Protein AF-A0A7C4P5Z3-F1 (afdb_monomer)

Radius of gyration: 19.28 Å; Cα contacts (8 Å, |Δi|>4): 297; chains: 1; bounding box: 46×46×46 Å

Solvent-accessible surface area (backbone atoms only — not comparable to full-atom values): 13008 Å² total; per-residue (Å²): 111,66,70,59,56,46,51,53,54,52,50,50,53,50,53,50,47,52,49,52,53,53,52,51,53,48,60,60,68,61,69,80,58,56,68,69,59,44,50,53,53,56,36,45,48,45,21,48,33,32,40,46,23,22,50,22,31,44,54,35,38,70,73,44,52,99,83,38,83,64,32,68,30,37,50,28,42,26,52,15,33,43,28,37,21,52,17,36,47,46,46,39,52,40,50,75,76,70,44,92,74,80,76,56,73,32,55,57,27,42,54,50,16,52,53,25,40,43,52,15,51,40,49,49,49,28,70,75,69,65,52,54,72,67,59,39,52,48,50,44,56,48,48,55,47,46,32,52,50,50,10,48,48,48,18,42,71,74,71,68,42,85,49,68,53,48,31,50,68,39,30,52,62,47,42,36,52,57,49,34,54,53,33,52,51,49,27,58,72,46,69,73,38,61,84,20,34,38,36,51,14,52,42,42,37,40,53,29,51,51,49,42,51,52,26,56,78,67,48,45,41,71,45,93,63,61,63,54,38,44,54,41,52,50,43,42,46,47,16,30,40,48,21,15,50,23,21,36,54,41,31,48,53,56,50,53,56,64,76,72,111

Sequence (261 aa):
MYQQKQNEQLLFAVVVAGSILIAYVIIYQLQTLSEFWHTVLVDGVIALVATAAAVSATLLYSMFGPRDNPRPIWMHFVLALWTWAIAEVIWMVLDLFWGDFVFSIADALWLMGYVFFTISVSIQYRVIYRWNRQREVIFIFGGLGLISLLAILCGFVIEKSMDIVIFTLYFYPIADVLLGFAVLWLAITFRGGTLAAPWLGLLILIVSDALYLWAMTTDFYWVTGSTPRMIVDTTYVFAYLIFALGCYSPYLLYKSIHASS

Secondary structure (DSSP, 8-state):
-HHHHHHHHHHHHHHHHHHHHHHHHHHHHH--S-HHHHHHHHHHHHHHHHHHHHHHHHHHHHTS-TT-TTHHHHHHHHHHHHHHHHHHHHHHHHHHHH---SS-HHHHHHHHHHHHHHHHHHHHHHHHH---HHHHHHHHHHHHHHHHHHHHHHIIIIIS---HHHHHHHHHHHHHHHHHHHHHHHHHHTTT-GGGHHHHHHHHHHHHHHHHHHHHHTTGGGSSSSHHHHHHHHHHHHHHHHHHHHHHHHHHHHHHHHTT-

pLDDT: mean 93.14, std 5.39, range [72.5, 98.75]

Structure (mmCIF, N/CA/C/O backbone):
data_AF-A0A7C4P5Z3-F1
#
_entry.id   AF-A0A7C4P5Z3-F1
#
loop_
_atom_site.group_PDB
_atom_site.id
_atom_site.type_symbol
_atom_site.label_atom_id
_atom_site.label_alt_id
_atom_site.label_comp_id
_atom_site.label_asym_id
_atom_site.label_entity_id
_atom_site.label_seq_id
_atom_site.pdbx_PDB_ins_code
_atom_site.Cartn_x
_atom_site.Cartn_y
_atom_site.Cartn_z
_atom_site.occupancy
_atom_site.B_iso_or_equiv
_atom_site.auth_seq_id
_atom_site.auth_comp_id
_atom_site.auth_asym_id
_atom_site.auth_atom_id
_atom_site.pdbx_PDB_model_num
ATOM 1 N N . MET A 1 1 ? -16.338 -23.089 19.474 1.00 84.75 1 MET A N 1
ATOM 2 C CA . MET A 1 1 ? -16.780 -23.190 18.063 1.00 84.75 1 MET A CA 1
ATOM 3 C C . MET A 1 1 ? -16.413 -21.951 17.235 1.00 84.75 1 MET A C 1
ATOM 5 O O . MET A 1 1 ? -15.743 -22.115 16.228 1.00 84.75 1 MET A O 1
ATOM 9 N N . TYR A 1 2 ? -16.766 -20.720 17.641 1.00 88.50 2 TYR A N 1
ATOM 10 C CA . TYR A 1 2 ? -16.468 -19.503 16.851 1.00 88.50 2 TYR A CA 1
ATOM 11 C C . TYR A 1 2 ? -14.974 -19.229 16.607 1.00 88.50 2 TYR A C 1
ATOM 13 O O . TYR A 1 2 ? -14.586 -18.995 15.466 1.00 88.50 2 TYR A O 1
ATOM 21 N N . GLN A 1 3 ? -14.130 -19.321 17.642 1.00 90.81 3 GLN A N 1
ATOM 22 C CA . GLN A 1 3 ? -12.676 -19.135 17.497 1.00 90.81 3 GLN A CA 1
ATOM 23 C C . GLN A 1 3 ? -12.044 -20.150 16.534 1.00 90.81 3 GLN A C 1
ATOM 25 O O . GLN A 1 3 ? -11.174 -19.797 15.747 1.00 90.81 3 GLN A O 1
ATOM 30 N N . GLN A 1 4 ? -12.518 -21.399 16.546 1.00 93.56 4 GLN A N 1
ATOM 31 C CA . GLN A 1 4 ? -12.035 -22.434 15.632 1.00 93.56 4 GLN A CA 1
ATOM 32 C C . GLN A 1 4 ? -12.344 -22.069 14.174 1.00 93.56 4 GLN A C 1
ATOM 34 O O . GLN A 1 4 ? -11.440 -22.057 13.346 1.00 93.56 4 GLN A O 1
ATOM 39 N N . LYS A 1 5 ? -13.589 -21.674 13.879 1.00 94.25 5 LYS A N 1
ATOM 40 C CA . LYS A 1 5 ? -13.994 -21.256 12.529 1.00 94.25 5 LYS A CA 1
ATOM 41 C C . LYS A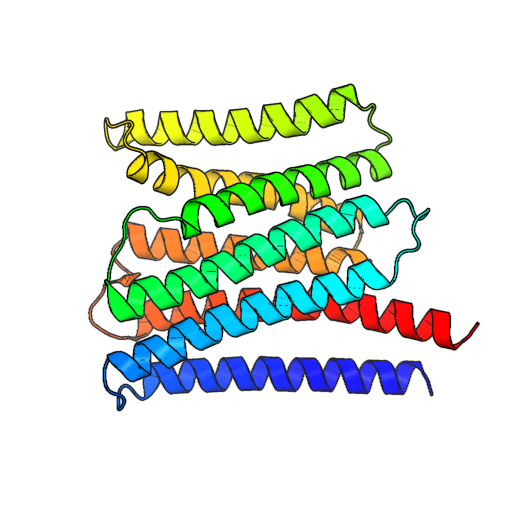 1 5 ? -13.211 -20.033 12.037 1.00 94.25 5 LYS A C 1
ATOM 43 O O . LYS A 1 5 ? -12.859 -19.959 10.865 1.00 94.25 5 LYS A O 1
ATOM 48 N N . GLN A 1 6 ? -12.927 -19.079 12.926 1.00 94.06 6 GLN A N 1
ATOM 49 C CA . GLN A 1 6 ? -12.084 -17.921 12.613 1.00 94.06 6 GLN A CA 1
ATOM 50 C C . GLN A 1 6 ? -10.664 -18.349 12.216 1.00 94.06 6 GLN A C 1
ATOM 52 O O . GLN A 1 6 ? -10.145 -17.877 11.206 1.00 94.06 6 GLN A O 1
ATOM 57 N N . ASN A 1 7 ? -10.055 -19.256 12.982 1.00 95.31 7 ASN A N 1
ATOM 58 C CA . ASN A 1 7 ? -8.714 -19.763 12.693 1.00 95.31 7 ASN A CA 1
ATOM 59 C C . ASN A 1 7 ? -8.673 -20.534 11.366 1.00 95.31 7 ASN A C 1
ATOM 61 O O . ASN A 1 7 ? -7.736 -20.355 10.597 1.00 95.31 7 ASN A O 1
ATOM 65 N N . GLU A 1 8 ? -9.702 -21.331 11.065 1.00 96.69 8 GLU A N 1
ATOM 66 C CA . GLU A 1 8 ? -9.836 -22.041 9.784 1.00 96.69 8 GLU A CA 1
ATOM 67 C C . GLU A 1 8 ? -9.922 -21.068 8.595 1.00 96.69 8 GLU A C 1
ATOM 69 O O . GLU A 1 8 ? -9.248 -21.263 7.586 1.00 96.69 8 GLU A O 1
ATOM 74 N N . GLN A 1 9 ? -10.6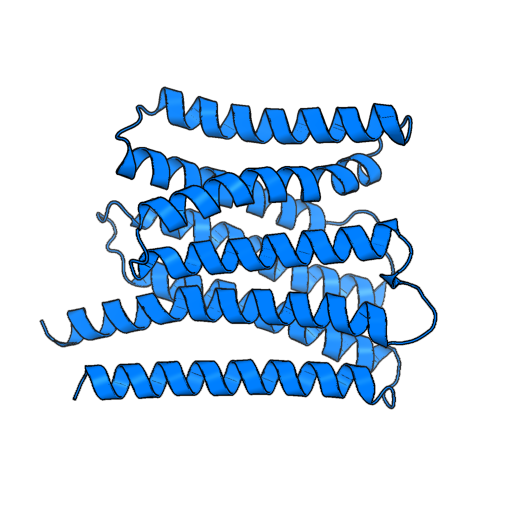96 -19.983 8.721 1.00 97.00 9 GLN A N 1
ATOM 75 C CA . GLN A 1 9 ? -10.817 -18.958 7.675 1.00 97.00 9 GLN A CA 1
ATOM 76 C C . GLN A 1 9 ? -9.516 -18.183 7.454 1.00 97.00 9 GLN A C 1
ATOM 78 O O . GLN A 1 9 ? -9.138 -17.933 6.309 1.00 97.00 9 GLN A O 1
ATOM 83 N N . LEU A 1 10 ? -8.822 -17.815 8.533 1.00 97.06 10 LEU A N 1
ATOM 84 C CA . LEU A 1 10 ? -7.533 -17.137 8.428 1.00 97.06 10 LEU A CA 1
ATOM 85 C C . LEU A 1 10 ? -6.468 -18.060 7.826 1.00 97.06 10 LEU A C 1
ATOM 87 O O . LEU A 1 10 ? -5.735 -17.637 6.938 1.00 97.06 10 LEU A O 1
ATOM 91 N N . LEU A 1 11 ? -6.412 -19.324 8.259 1.00 97.81 11 LEU A N 1
ATOM 92 C CA . LEU A 1 11 ? -5.500 -20.321 7.699 1.00 97.81 11 LEU A CA 1
ATOM 93 C C . LEU A 1 11 ? -5.747 -20.510 6.201 1.00 97.81 11 LEU A C 1
ATOM 95 O O . LEU A 1 11 ? -4.798 -20.512 5.423 1.00 97.81 11 LEU A O 1
ATOM 99 N N . PHE A 1 12 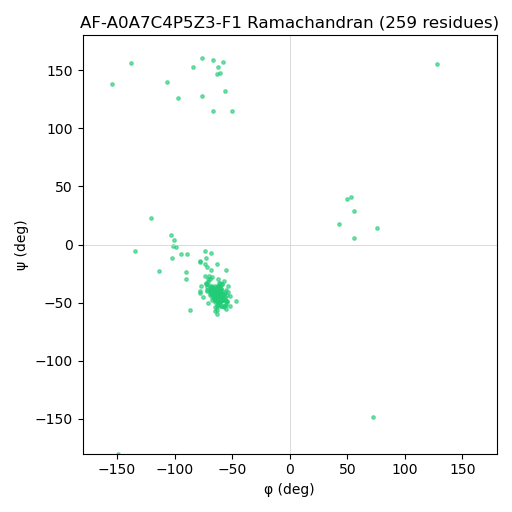? -7.011 -20.613 5.789 1.00 98.00 12 PHE A N 1
ATOM 100 C CA . PHE A 1 12 ? -7.368 -20.690 4.376 1.00 98.00 12 PHE A CA 1
ATOM 101 C C . PHE A 1 12 ? -6.860 -19.470 3.594 1.00 98.00 12 PHE A C 1
ATOM 103 O O . PHE A 1 12 ? -6.220 -19.639 2.559 1.00 98.00 12 PHE A O 1
ATOM 110 N N . ALA A 1 13 ? -7.064 -18.252 4.108 1.00 98.12 13 ALA A N 1
ATOM 111 C CA . ALA A 1 13 ? -6.563 -17.034 3.469 1.00 98.12 13 ALA A CA 1
ATOM 112 C C . ALA A 1 13 ? -5.026 -17.023 3.346 1.00 98.12 13 ALA A C 1
ATOM 114 O O . ALA A 1 13 ? -4.499 -16.640 2.303 1.00 98.12 13 ALA A O 1
ATOM 115 N N . VAL A 1 14 ? -4.307 -17.496 4.370 1.00 98.31 14 VAL A N 1
ATOM 116 C CA . VAL A 1 14 ? -2.839 -17.630 4.345 1.00 98.31 14 VAL A CA 1
ATOM 117 C C . VAL A 1 14 ? -2.388 -18.647 3.295 1.00 98.31 14 VAL A C 1
ATOM 119 O O . VAL A 1 14 ? -1.453 -18.372 2.548 1.00 98.31 14 VAL A O 1
ATOM 122 N N . VAL A 1 15 ? -3.059 -19.800 3.194 1.00 98.44 15 VAL A N 1
ATOM 123 C CA . VAL A 1 15 ? -2.752 -20.820 2.177 1.00 98.44 15 VAL A CA 1
ATOM 124 C C . VAL A 1 15 ? -2.988 -20.274 0.769 1.00 98.44 15 VAL A C 1
ATOM 126 O O . VAL A 1 15 ? -2.151 -20.479 -0.110 1.00 98.44 15 VAL A O 1
ATOM 129 N N . VAL A 1 16 ? -4.083 -19.540 0.551 1.00 98.38 16 VAL A N 1
ATOM 130 C CA . VAL A 1 16 ? -4.371 -18.893 -0.739 1.00 98.38 16 VAL A CA 1
ATOM 131 C C . VAL A 1 16 ? -3.297 -17.858 -1.078 1.00 98.38 16 VAL A C 1
ATOM 133 O O . VAL A 1 16 ? -2.749 -17.904 -2.176 1.00 98.38 16 VAL A O 1
ATOM 136 N N . ALA A 1 17 ? -2.933 -16.983 -0.137 1.00 98.31 17 ALA A N 1
ATOM 137 C CA . ALA A 1 17 ? -1.873 -15.994 -0.332 1.00 98.31 17 ALA A CA 1
ATOM 138 C C . ALA A 1 17 ? -0.523 -16.652 -0.667 1.00 98.31 17 ALA A C 1
ATOM 140 O O . ALA A 1 17 ? 0.122 -16.282 -1.646 1.00 98.31 17 ALA A O 1
ATOM 141 N N . GLY A 1 18 ? -0.126 -17.681 0.088 1.00 98.31 18 GLY A N 1
ATOM 142 C CA . GLY A 1 18 ? 1.094 -18.443 -0.190 1.00 98.31 18 GLY A CA 1
ATOM 143 C C . GLY A 1 18 ? 1.068 -19.126 -1.559 1.00 98.31 18 GLY A C 1
ATOM 144 O O . GLY A 1 18 ? 2.073 -19.123 -2.265 1.00 98.31 18 GLY A O 1
ATOM 14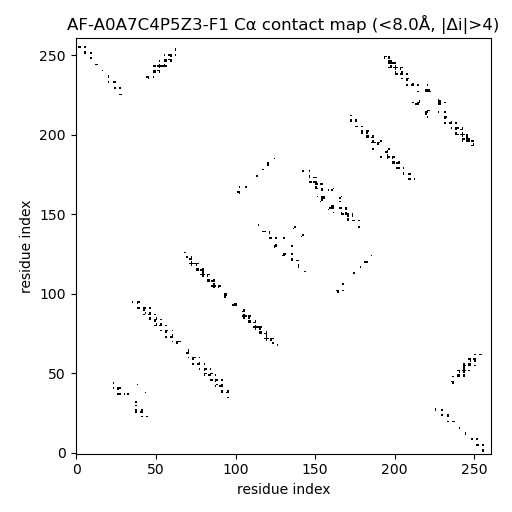5 N N . SER A 1 19 ? -0.088 -19.650 -1.975 1.00 98.31 19 SER A N 1
ATOM 146 C CA . SER A 1 19 ? -0.252 -20.277 -3.293 1.00 98.31 19 SER A CA 1
ATOM 147 C C . SER A 1 19 ? -0.118 -19.266 -4.434 1.00 98.31 19 SER A C 1
ATOM 149 O O . SER A 1 19 ? 0.536 -19.570 -5.428 1.00 98.31 19 SER A O 1
ATOM 151 N N . ILE A 1 20 ? -0.686 -18.062 -4.284 1.00 98.31 20 ILE A N 1
ATOM 152 C CA . ILE A 1 20 ? -0.539 -16.969 -5.260 1.00 98.31 20 ILE A CA 1
ATOM 153 C C . ILE A 1 20 ? 0.936 -16.578 -5.394 1.00 98.31 20 ILE A C 1
ATOM 155 O O . ILE A 1 20 ? 1.439 -16.493 -6.510 1.00 98.31 20 ILE A O 1
ATOM 159 N N . LEU A 1 21 ? 1.646 -16.408 -4.275 1.00 98.25 21 LEU A N 1
ATOM 160 C CA . LEU A 1 21 ? 3.064 -16.042 -4.283 1.00 98.25 21 LEU A CA 1
ATOM 161 C C . LEU A 1 21 ? 3.937 -17.115 -4.953 1.00 98.25 21 LEU A C 1
ATOM 163 O O . LEU A 1 21 ? 4.799 -16.796 -5.766 1.00 98.25 21 LEU A O 1
ATOM 167 N N . ILE A 1 22 ? 3.693 -18.395 -4.651 1.00 97.88 22 ILE A N 1
ATOM 168 C CA . ILE A 1 22 ? 4.401 -19.511 -5.298 1.00 97.88 22 ILE A CA 1
ATOM 169 C C . ILE A 1 22 ? 4.118 -19.525 -6.804 1.00 97.88 22 ILE A C 1
ATOM 171 O O . ILE A 1 22 ? 5.050 -19.645 -7.597 1.00 97.88 22 ILE A O 1
ATOM 175 N N . ALA A 1 23 ? 2.853 -19.378 -7.209 1.00 96.75 23 ALA A N 1
ATOM 176 C CA . ALA A 1 23 ? 2.481 -19.325 -8.620 1.00 96.75 23 ALA A CA 1
ATOM 177 C C . ALA A 1 23 ? 3.166 -18.154 -9.341 1.00 96.75 23 ALA A C 1
ATOM 179 O O . ALA A 1 23 ? 3.681 -18.340 -10.440 1.00 96.75 23 ALA A O 1
ATOM 180 N N . TYR A 1 24 ? 3.241 -16.987 -8.699 1.00 96.12 24 TYR A N 1
ATOM 181 C CA . TYR A 1 24 ? 3.925 -15.807 -9.221 1.00 96.12 24 TYR A CA 1
ATOM 182 C C . TYR A 1 24 ? 5.415 -16.057 -9.486 1.00 96.12 24 TYR A C 1
ATOM 184 O O . TYR A 1 24 ? 5.904 -15.809 -10.587 1.00 96.12 24 TYR A O 1
ATOM 192 N N . VAL A 1 25 ? 6.128 -16.644 -8.518 1.00 96.19 25 VAL A N 1
ATOM 193 C CA . VAL A 1 25 ? 7.546 -17.014 -8.679 1.00 96.19 25 VAL A CA 1
ATOM 194 C C . VAL A 1 25 ? 7.731 -18.033 -9.810 1.00 96.19 25 VAL A C 1
ATOM 196 O O . VAL A 1 25 ? 8.672 -17.922 -10.594 1.00 96.19 25 VAL A O 1
ATOM 199 N N . ILE A 1 26 ? 6.826 -19.009 -9.936 1.00 94.81 26 ILE A N 1
ATOM 200 C CA . ILE A 1 26 ? 6.859 -19.997 -11.026 1.00 94.81 26 ILE A CA 1
ATOM 201 C C . ILE A 1 26 ? 6.668 -19.320 -12.392 1.00 94.81 26 ILE A C 1
ATOM 203 O O . ILE A 1 26 ? 7.412 -19.632 -13.322 1.00 94.81 26 ILE A O 1
ATOM 207 N N . ILE A 1 27 ? 5.717 -18.387 -12.519 1.00 93.38 27 ILE A N 1
ATOM 208 C CA . ILE A 1 27 ? 5.493 -17.608 -13.752 1.00 93.38 27 ILE A CA 1
ATOM 209 C C . ILE A 1 27 ? 6.772 -16.858 -14.148 1.00 93.38 27 ILE A C 1
ATOM 211 O O . ILE A 1 27 ? 7.165 -16.889 -15.316 1.00 93.38 27 ILE A O 1
ATOM 215 N N . TYR A 1 28 ? 7.454 -16.259 -13.169 1.00 90.19 28 TYR A N 1
ATOM 216 C CA . TYR A 1 28 ? 8.719 -15.555 -13.373 1.00 90.19 28 TYR A CA 1
ATOM 217 C C . TYR A 1 28 ? 9.856 -16.463 -13.859 1.00 90.19 28 TYR A C 1
ATOM 219 O O . TYR A 1 28 ? 10.627 -16.089 -14.743 1.00 90.19 28 TYR A O 1
ATOM 227 N N . GLN A 1 29 ? 9.963 -17.660 -13.281 1.00 90.44 29 GLN A N 1
ATOM 228 C CA . GLN A 1 29 ? 11.046 -18.603 -13.561 1.00 90.44 29 GLN A CA 1
ATOM 229 C C . GLN A 1 29 ? 10.874 -19.349 -14.880 1.00 90.44 29 GLN A C 1
ATOM 231 O O . GLN A 1 29 ? 11.863 -19.643 -15.547 1.00 90.44 29 GLN A O 1
ATOM 236 N N . LEU A 1 30 ? 9.639 -19.687 -15.259 1.00 86.44 30 LEU A N 1
ATOM 237 C CA . LEU A 1 30 ? 9.432 -20.559 -16.408 1.00 86.44 30 LEU A CA 1
ATOM 238 C C . LEU A 1 30 ? 9.790 -19.885 -17.734 1.00 86.44 30 LEU A C 1
ATOM 240 O O . LEU A 1 30 ? 10.218 -20.604 -18.626 1.00 86.44 30 LEU A O 1
ATOM 244 N N . GLN A 1 31 ? 9.658 -18.557 -17.875 1.00 84.44 31 GLN A N 1
ATOM 245 C CA . GLN A 1 31 ? 9.990 -17.779 -19.093 1.00 84.44 31 GLN A CA 1
ATOM 246 C C . GLN A 1 31 ? 9.541 -18.414 -20.435 1.00 84.44 31 GLN A C 1
ATOM 248 O O . GLN A 1 31 ? 10.022 -18.048 -21.502 1.00 84.44 31 GLN A O 1
ATOM 253 N N . THR A 1 32 ? 8.616 -19.375 -20.406 1.00 90.69 32 THR A N 1
ATOM 254 C CA . THR A 1 32 ? 8.172 -20.153 -21.571 1.00 90.69 32 THR A CA 1
ATOM 255 C C . THR A 1 32 ? 7.012 -19.487 -22.300 1.00 90.69 32 THR A C 1
ATOM 257 O O . THR A 1 32 ? 6.599 -19.943 -23.365 1.00 90.69 32 THR A O 1
ATOM 260 N N . LEU A 1 33 ? 6.461 -18.429 -21.709 1.00 91.69 33 LEU A N 1
ATOM 261 C CA . LEU A 1 33 ? 5.351 -17.660 -22.243 1.00 91.69 33 LEU A CA 1
ATOM 262 C C . LEU A 1 33 ? 5.860 -16.608 -23.228 1.00 91.69 33 LEU A C 1
ATOM 264 O O . LEU A 1 33 ? 6.985 -16.128 -23.110 1.00 91.69 33 LEU A O 1
ATOM 268 N N . SER A 1 34 ? 5.011 -16.219 -24.180 1.00 94.19 34 SER A N 1
ATOM 269 C CA . SER A 1 34 ? 5.282 -15.009 -24.955 1.00 94.19 34 SER A CA 1
ATOM 270 C C . SER A 1 34 ? 5.308 -13.797 -24.026 1.00 94.19 34 SER A C 1
ATOM 272 O O . SER A 1 34 ? 4.608 -13.786 -23.014 1.00 94.19 34 SER A O 1
ATOM 274 N N . GLU A 1 35 ? 6.060 -12.767 -24.407 1.00 91.19 35 GLU A N 1
ATOM 275 C CA . GLU A 1 35 ? 6.175 -11.503 -23.668 1.00 91.19 35 GLU A CA 1
ATOM 276 C C . GLU A 1 35 ? 4.804 -10.961 -23.243 1.00 91.19 35 GLU A C 1
ATOM 278 O O . GLU A 1 35 ? 4.569 -10.753 -22.060 1.00 91.19 35 GLU A O 1
ATOM 283 N N . PHE A 1 36 ? 3.846 -10.915 -24.175 1.00 94.25 36 PHE A N 1
ATOM 284 C CA . PHE A 1 36 ? 2.465 -10.521 -23.886 1.00 94.25 36 PHE A CA 1
ATOM 285 C C . PHE A 1 36 ? 1.838 -11.296 -22.712 1.00 94.25 36 PHE A C 1
ATOM 287 O O . PHE A 1 36 ? 1.325 -10.695 -21.775 1.00 94.25 36 PHE A O 1
ATOM 294 N N . TRP A 1 37 ? 1.870 -12.635 -22.735 1.00 95.31 37 TRP A N 1
ATOM 295 C CA . TRP A 1 37 ? 1.263 -13.441 -21.668 1.00 95.31 37 TRP A CA 1
ATOM 296 C C . TRP A 1 37 ? 2.052 -13.367 -20.365 1.00 95.31 37 TRP A C 1
ATOM 298 O O . TRP A 1 37 ? 1.461 -13.492 -19.295 1.00 95.31 37 TRP A O 1
ATOM 308 N N . HIS A 1 38 ? 3.367 -13.169 -20.447 1.00 93.19 38 HIS A N 1
ATOM 309 C CA . HIS A 1 38 ? 4.198 -12.943 -19.277 1.00 93.19 38 HIS A CA 1
ATOM 310 C C . HIS A 1 38 ? 3.791 -11.646 -18.569 1.00 93.19 38 HIS A C 1
ATOM 312 O O . HIS A 1 38 ? 3.434 -11.708 -17.395 1.00 93.19 38 HIS A O 1
ATOM 318 N N . THR A 1 39 ? 3.720 -10.524 -19.291 1.00 93.12 39 THR A N 1
ATOM 319 C CA . THR A 1 39 ? 3.265 -9.232 -18.757 1.00 93.12 39 THR A CA 1
ATOM 320 C C . THR A 1 39 ? 1.844 -9.319 -18.200 1.00 93.12 39 THR A C 1
ATOM 322 O O . THR A 1 39 ? 1.616 -8.944 -17.054 1.00 93.12 39 THR A O 1
ATOM 325 N N . VAL A 1 40 ? 0.895 -9.921 -18.938 1.00 95.94 40 VAL A N 1
ATOM 326 C CA . VAL A 1 40 ? -0.495 -10.094 -18.459 1.00 95.94 40 VAL A CA 1
ATOM 327 C C . VAL A 1 40 ? -0.534 -10.808 -17.108 1.00 95.94 40 VAL A C 1
ATOM 329 O O . VAL A 1 40 ? -1.319 -10.440 -16.237 1.00 95.94 40 VAL A O 1
ATOM 332 N N . LEU A 1 41 ? 0.264 -11.863 -16.933 1.00 96.25 41 LEU A N 1
ATOM 333 C CA . LEU A 1 41 ? 0.246 -12.647 -15.702 1.00 96.25 41 LEU A CA 1
ATOM 334 C C . LEU A 1 41 ? 0.999 -11.966 -14.559 1.00 96.25 41 LEU A C 1
ATOM 336 O O . LEU A 1 41 ? 0.518 -12.008 -13.430 1.00 96.25 41 LEU A O 1
ATOM 340 N N . VAL A 1 42 ? 2.156 -11.364 -14.828 1.00 95.00 42 VAL A N 1
ATOM 341 C CA . VAL A 1 42 ? 2.961 -10.677 -13.812 1.00 95.00 42 VAL A CA 1
ATOM 342 C C . VAL A 1 42 ? 2.196 -9.465 -13.277 1.00 95.00 42 VAL A C 1
ATOM 344 O O . VAL A 1 42 ? 1.862 -9.419 -12.090 1.00 95.00 42 VAL A O 1
ATOM 347 N N . ASP A 1 43 ? 1.803 -8.549 -14.152 1.00 96.06 43 ASP A N 1
ATOM 348 C CA . ASP A 1 43 ? 1.125 -7.318 -13.748 1.00 96.06 43 ASP A CA 1
ATOM 349 C C . ASP A 1 43 ? -0.314 -7.589 -13.309 1.00 96.06 43 ASP A C 1
ATOM 351 O O . ASP A 1 43 ? -0.820 -6.989 -12.359 1.00 96.06 43 ASP A O 1
ATOM 355 N N . GLY A 1 44 ? -0.969 -8.574 -13.931 1.00 97.69 44 GLY A N 1
ATOM 356 C CA . GLY A 1 44 ? -2.298 -9.019 -13.527 1.00 97.69 44 GLY A CA 1
ATOM 357 C C . GLY A 1 44 ? -2.328 -9.584 -12.110 1.00 97.69 44 GLY A C 1
ATOM 358 O O . GLY A 1 44 ? -3.291 -9.342 -11.380 1.00 97.69 44 GLY A O 1
ATOM 359 N N . VAL A 1 45 ? -1.280 -10.296 -11.678 1.00 98.12 45 VAL A N 1
ATOM 360 C CA . VAL A 1 45 ? -1.175 -10.753 -10.285 1.00 98.12 45 VAL A CA 1
ATOM 361 C C . VAL A 1 45 ? -0.956 -9.574 -9.340 1.00 98.12 45 VAL A C 1
ATOM 363 O O . VAL A 1 45 ? -1.619 -9.547 -8.303 1.00 98.12 45 VAL A O 1
ATOM 366 N N . ILE A 1 46 ? -0.111 -8.595 -9.685 1.00 97.88 46 ILE A N 1
ATOM 367 C CA . ILE A 1 46 ? 0.095 -7.378 -8.874 1.00 97.88 46 ILE A CA 1
ATOM 368 C C . ILE A 1 46 ? -1.236 -6.634 -8.685 1.00 97.88 46 ILE A C 1
ATOM 370 O O . ILE A 1 46 ? -1.681 -6.423 -7.552 1.00 97.88 46 ILE A O 1
ATOM 374 N N . ALA A 1 47 ? -1.943 -6.344 -9.780 1.00 98.50 47 ALA A N 1
ATOM 375 C CA . ALA A 1 47 ? -3.245 -5.684 -9.746 1.00 98.50 47 ALA A CA 1
ATOM 376 C C . ALA A 1 47 ? -4.294 -6.487 -8.951 1.00 98.50 47 ALA A C 1
ATOM 378 O O . ALA A 1 47 ? -5.094 -5.918 -8.194 1.00 98.50 47 ALA A O 1
ATOM 379 N N . LEU A 1 48 ? -4.281 -7.821 -9.065 1.00 98.44 48 LEU A N 1
ATOM 380 C CA . LEU A 1 48 ? -5.159 -8.708 -8.302 1.00 98.44 48 LEU A CA 1
ATOM 381 C C . LEU A 1 48 ? -4.887 -8.626 -6.795 1.00 98.44 48 LEU A C 1
ATOM 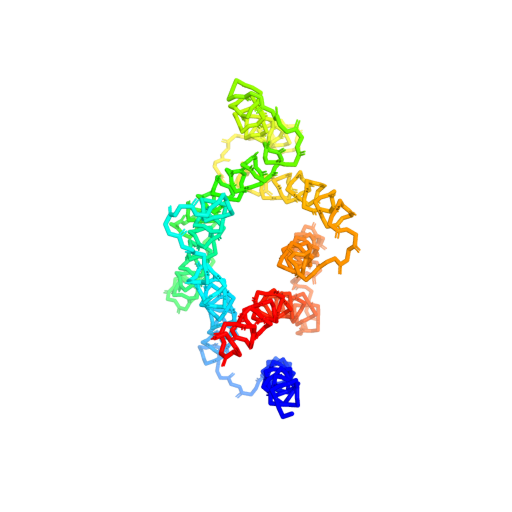383 O O . LEU A 1 48 ? -5.838 -8.505 -6.016 1.00 98.44 48 LEU A O 1
ATOM 387 N N . VAL A 1 49 ? -3.624 -8.690 -6.360 1.00 98.62 49 VAL A N 1
ATOM 388 C CA . VAL A 1 49 ? -3.293 -8.650 -4.925 1.00 98.62 49 VAL A CA 1
ATOM 389 C C . VAL A 1 49 ? -3.510 -7.261 -4.323 1.00 98.62 49 VAL A C 1
ATOM 391 O O . VAL A 1 49 ? -4.004 -7.170 -3.196 1.00 98.62 49 VAL A O 1
ATOM 394 N N . ALA A 1 50 ? -3.271 -6.189 -5.082 1.00 98.62 50 ALA A N 1
ATOM 395 C CA . ALA A 1 50 ? -3.623 -4.829 -4.680 1.00 98.62 50 ALA A CA 1
ATOM 396 C C . ALA A 1 50 ? -5.143 -4.670 -4.502 1.00 98.62 50 ALA A C 1
ATOM 398 O O . ALA A 1 50 ? -5.620 -4.160 -3.482 1.00 98.62 50 ALA A O 1
ATOM 399 N N . THR A 1 51 ? -5.930 -5.212 -5.437 1.00 98.75 51 THR A N 1
ATOM 400 C CA . THR A 1 51 ? -7.396 -5.253 -5.325 1.00 98.75 51 THR A CA 1
ATOM 401 C C . THR A 1 51 ? -7.842 -6.065 -4.107 1.00 98.75 51 THR A C 1
ATOM 403 O O . THR A 1 51 ? -8.727 -5.638 -3.363 1.00 98.75 51 THR A O 1
ATOM 406 N N . ALA A 1 52 ? -7.214 -7.214 -3.841 1.00 98.62 52 ALA A N 1
ATOM 407 C CA . ALA A 1 52 ? -7.506 -8.023 -2.658 1.00 98.62 52 ALA A CA 1
ATOM 408 C C . ALA A 1 52 ? -7.217 -7.269 -1.346 1.00 98.62 52 ALA A C 1
ATOM 410 O O . ALA A 1 52 ? -7.988 -7.395 -0.384 1.00 98.62 52 ALA A O 1
ATOM 411 N N . ALA A 1 53 ? -6.163 -6.446 -1.302 1.00 98.69 53 ALA A N 1
ATOM 412 C CA . ALA A 1 53 ? -5.876 -5.569 -0.170 1.00 98.69 53 ALA A CA 1
ATOM 413 C C . ALA A 1 53 ? -6.972 -4.506 0.022 1.00 98.69 53 ALA A C 1
ATOM 415 O O . ALA A 1 53 ? -7.491 -4.358 1.135 1.00 98.69 53 ALA A O 1
ATOM 416 N N . ALA A 1 54 ? -7.404 -3.840 -1.054 1.00 98.75 54 ALA A N 1
ATOM 417 C CA . ALA A 1 54 ? -8.486 -2.851 -1.017 1.00 98.75 54 ALA A CA 1
ATOM 418 C C . ALA A 1 54 ? -9.836 -3.460 -0.585 1.00 98.75 54 ALA A C 1
ATOM 420 O O . ALA A 1 54 ? -10.550 -2.898 0.257 1.00 98.75 54 ALA A O 1
ATOM 421 N N . VAL A 1 55 ? -10.171 -4.655 -1.084 1.00 98.69 55 VAL A N 1
ATOM 422 C CA . VAL A 1 55 ? -11.362 -5.412 -0.667 1.00 98.69 55 VAL A CA 1
ATOM 423 C C . VAL A 1 55 ? -11.277 -5.786 0.812 1.00 98.69 55 VAL A C 1
ATOM 425 O O . VAL A 1 55 ? -12.231 -5.559 1.557 1.00 98.69 55 VAL A O 1
ATOM 428 N N . SER A 1 56 ? -10.135 -6.297 1.275 1.00 98.56 56 SER A N 1
ATOM 429 C CA . SER A 1 56 ? -9.943 -6.669 2.684 1.00 98.56 56 SER A CA 1
ATOM 430 C C . SER A 1 56 ? -10.071 -5.464 3.617 1.00 98.56 56 SER A C 1
ATOM 432 O O . SER A 1 56 ? -10.709 -5.554 4.668 1.00 98.56 56 SER A O 1
ATOM 434 N N . ALA A 1 57 ? -9.539 -4.307 3.218 1.00 98.62 57 ALA A N 1
ATOM 435 C CA . ALA A 1 57 ? -9.722 -3.058 3.949 1.00 98.62 57 ALA A CA 1
ATOM 436 C C . ALA A 1 57 ? -11.189 -2.599 3.953 1.00 98.62 57 ALA A C 1
ATOM 438 O O . ALA A 1 57 ? -11.687 -2.130 4.976 1.00 98.62 57 ALA A O 1
ATOM 439 N N . THR A 1 58 ? -11.910 -2.779 2.842 1.00 98.69 58 THR A N 1
ATOM 440 C CA . THR A 1 58 ? -13.346 -2.464 2.743 1.00 98.69 58 THR A CA 1
ATOM 441 C C . THR A 1 58 ? -14.175 -3.338 3.687 1.00 98.69 58 THR A C 1
ATOM 443 O O . THR A 1 58 ? -15.072 -2.838 4.370 1.00 98.69 58 THR A O 1
ATOM 446 N N . LEU A 1 59 ? -13.846 -4.631 3.787 1.00 98.38 59 LEU A N 1
ATOM 447 C CA . LEU A 1 59 ? -14.462 -5.543 4.753 1.00 98.38 59 LEU A CA 1
ATOM 448 C C . LEU A 1 59 ? -14.217 -5.073 6.191 1.00 98.38 59 LEU A C 1
ATOM 450 O O . LEU A 1 59 ? -15.168 -4.989 6.967 1.00 98.38 59 LEU A O 1
ATOM 454 N N . LEU A 1 60 ? -12.983 -4.694 6.536 1.00 98.00 60 LEU A N 1
ATOM 455 C CA . LEU A 1 60 ? -12.669 -4.126 7.850 1.00 98.00 60 LEU A CA 1
ATOM 456 C C . LEU A 1 60 ? -13.464 -2.838 8.121 1.00 98.00 60 LEU A C 1
ATOM 458 O O . LEU A 1 60 ? -14.097 -2.720 9.167 1.00 98.00 60 LEU A O 1
ATOM 462 N N . TYR A 1 61 ? -13.503 -1.907 7.165 1.00 98.19 61 TYR A N 1
ATOM 463 C CA . TYR A 1 61 ? -14.290 -0.674 7.260 1.00 98.19 61 TYR A CA 1
ATOM 464 C C . TYR A 1 61 ? -15.780 -0.942 7.528 1.00 98.19 61 TYR A C 1
ATOM 466 O O . TYR A 1 61 ? -16.399 -0.242 8.332 1.00 98.19 61 TYR A O 1
ATOM 474 N N . SER A 1 62 ? -16.350 -1.975 6.897 1.00 97.88 62 SER A N 1
ATOM 475 C CA . SER A 1 62 ? -17.771 -2.321 7.033 1.00 97.88 62 SER A CA 1
ATOM 476 C C . SER A 1 62 ? -18.186 -2.718 8.456 1.00 97.88 62 SER A C 1
ATOM 478 O O . SER A 1 62 ? -19.374 -2.676 8.771 1.00 97.88 62 SER A O 1
ATOM 480 N N . MET A 1 63 ? -17.223 -3.041 9.328 1.00 96.81 63 MET A N 1
ATOM 481 C CA . MET A 1 63 ? -17.479 -3.403 10.725 1.00 96.81 63 MET A CA 1
ATOM 482 C C . MET A 1 63 ? -17.770 -2.202 11.631 1.00 96.81 63 MET A C 1
ATOM 484 O O . MET A 1 63 ? -18.242 -2.399 12.746 1.00 96.81 63 MET A O 1
ATOM 488 N N . PHE A 1 64 ? -17.493 -0.974 11.187 1.00 96.31 64 PHE A N 1
ATOM 489 C CA . PHE A 1 64 ? -17.680 0.226 12.003 1.00 96.31 64 PHE A CA 1
ATOM 490 C C . PHE A 1 64 ? -19.014 0.898 11.686 1.00 96.31 64 PHE A C 1
ATOM 492 O O . PHE A 1 64 ? -19.286 1.245 10.537 1.00 96.31 64 PHE A O 1
ATOM 499 N N . GLY A 1 65 ? -19.844 1.147 12.697 1.00 96.69 65 GLY A N 1
ATOM 500 C CA . GLY A 1 65 ? -21.112 1.859 12.568 1.00 96.69 65 GLY A CA 1
ATOM 501 C C . GLY A 1 65 ? -20.932 3.339 12.188 1.00 96.69 65 GLY A C 1
ATOM 502 O O . GLY A 1 65 ? -19.872 3.917 12.426 1.00 96.69 65 GLY A O 1
ATOM 503 N N . PRO A 1 66 ? -21.957 4.014 11.624 1.00 96.56 66 PRO A N 1
ATOM 504 C CA . PRO A 1 66 ? -21.863 5.415 11.184 1.00 96.56 66 PRO A CA 1
ATOM 505 C C . PRO A 1 66 ? -21.412 6.415 12.259 1.00 96.56 66 PRO A C 1
ATOM 507 O O . PRO A 1 66 ? -20.940 7.498 11.926 1.00 96.56 66 PRO A O 1
ATOM 510 N N . ARG A 1 67 ? -21.584 6.065 13.539 1.00 96.00 67 ARG A N 1
ATOM 511 C CA . ARG A 1 67 ? -21.236 6.897 14.700 1.00 96.00 67 ARG A CA 1
ATOM 512 C C . ARG A 1 67 ? -19.922 6.489 15.371 1.00 96.00 67 ARG A C 1
ATOM 514 O O . ARG A 1 67 ? -19.521 7.135 16.335 1.00 96.00 67 ARG A O 1
ATOM 521 N N . ASP A 1 68 ? -19.259 5.444 14.883 1.00 95.31 68 ASP A N 1
ATOM 522 C CA . ASP A 1 68 ? -18.035 4.940 15.492 1.00 95.31 68 ASP A CA 1
ATOM 523 C C . ASP A 1 68 ? -16.856 5.851 15.151 1.00 95.31 68 ASP A C 1
ATOM 525 O O . ASP A 1 68 ? -16.571 6.122 13.983 1.00 95.31 68 ASP A O 1
ATOM 529 N N . ASN A 1 69 ? -16.122 6.284 16.178 1.00 93.81 69 ASN A N 1
ATOM 530 C CA . ASN A 1 69 ? -14.957 7.159 16.015 1.00 93.81 69 ASN A CA 1
ATOM 531 C C . ASN A 1 69 ? -13.895 6.626 15.024 1.00 93.81 69 ASN A C 1
ATOM 533 O O . ASN A 1 69 ? -13.313 7.448 14.314 1.00 93.81 69 ASN A O 1
ATOM 537 N N . PRO A 1 70 ? -13.627 5.304 14.916 1.00 95.62 70 PRO A N 1
ATOM 538 C CA . PRO A 1 70 ? -12.690 4.776 13.923 1.00 95.62 70 PRO A CA 1
ATOM 539 C C . PRO A 1 70 ? -13.192 4.813 12.475 1.00 95.62 70 PRO A C 1
ATOM 541 O O . PRO A 1 70 ? -12.379 4.747 11.557 1.00 95.62 70 PRO A O 1
ATOM 544 N N . ARG A 1 71 ? -14.503 4.925 12.227 1.00 96.88 71 ARG A N 1
ATOM 545 C CA . ARG A 1 71 ? -15.065 4.857 10.869 1.00 96.88 71 ARG A CA 1
ATOM 546 C C . ARG A 1 71 ? -14.439 5.852 9.879 1.00 96.88 71 ARG A C 1
ATOM 548 O O . ARG A 1 71 ? -14.070 5.412 8.790 1.00 96.88 71 ARG A O 1
ATOM 555 N N . PRO A 1 72 ? -14.287 7.157 10.190 1.00 97.69 72 PRO A N 1
ATOM 556 C CA . PRO A 1 72 ? -13.640 8.087 9.267 1.00 97.69 72 PRO A CA 1
ATOM 557 C C . PRO A 1 72 ? -12.174 7.739 8.983 1.00 97.69 72 PRO A C 1
ATOM 559 O O . PRO A 1 72 ? -11.719 8.007 7.880 1.00 97.69 72 PRO A O 1
ATOM 562 N N . ILE A 1 73 ? -11.445 7.118 9.915 1.00 97.38 73 ILE A N 1
ATOM 563 C CA . ILE A 1 73 ? -10.052 6.681 9.696 1.00 97.38 73 ILE A CA 1
ATOM 564 C C . ILE A 1 73 ? -10.034 5.626 8.591 1.00 97.38 73 ILE A C 1
ATOM 566 O O . ILE A 1 73 ? -9.421 5.809 7.540 1.00 97.38 73 ILE A O 1
ATOM 570 N N . TRP A 1 74 ? -10.808 4.560 8.794 1.00 98.00 74 TRP A N 1
ATOM 571 C CA . TRP A 1 74 ? -10.868 3.437 7.865 1.00 98.00 74 TRP A CA 1
ATOM 572 C C . TRP A 1 74 ? -11.495 3.801 6.522 1.00 98.00 74 TRP A C 1
ATOM 574 O O . TRP A 1 74 ? -11.110 3.229 5.513 1.00 98.00 74 TRP A O 1
ATOM 584 N N . MET A 1 75 ? -12.396 4.786 6.472 1.00 98.50 75 MET A N 1
ATOM 585 C CA . MET A 1 75 ? -12.923 5.294 5.204 1.00 98.50 75 MET A CA 1
ATOM 586 C C . MET A 1 75 ? -11.803 5.847 4.315 1.00 98.50 75 MET A C 1
ATOM 588 O O . MET A 1 75 ? -11.678 5.428 3.171 1.00 98.50 75 MET A O 1
ATOM 592 N N . HIS A 1 76 ? -10.972 6.756 4.837 1.00 98.44 76 HIS A N 1
ATOM 593 C CA . HIS A 1 76 ? -9.869 7.331 4.058 1.00 98.44 76 HIS A CA 1
ATOM 594 C C . HIS A 1 76 ? -8.799 6.278 3.754 1.00 98.44 76 HIS A C 1
ATOM 596 O O . HIS A 1 76 ? -8.270 6.253 2.652 1.00 98.44 76 HIS A O 1
ATOM 602 N N . PHE A 1 77 ? -8.540 5.356 4.684 1.00 98.31 77 PHE A N 1
ATOM 603 C CA . PHE A 1 77 ? -7.647 4.221 4.445 1.00 98.31 77 PHE A CA 1
ATOM 604 C C . PHE A 1 77 ? -8.107 3.345 3.263 1.00 98.31 77 PHE A C 1
ATOM 606 O O . PHE A 1 77 ? -7.309 2.974 2.409 1.00 98.31 77 PHE A O 1
ATOM 613 N N . VAL A 1 78 ? -9.408 3.047 3.185 1.00 98.62 78 VAL A N 1
ATOM 614 C CA . VAL A 1 78 ? -10.009 2.288 2.078 1.00 98.62 78 VAL A CA 1
ATOM 615 C C . VAL A 1 78 ? -9.946 3.064 0.768 1.00 98.62 78 VAL A C 1
ATOM 617 O O . VAL A 1 78 ? -9.613 2.475 -0.256 1.00 98.62 78 VAL A O 1
ATOM 620 N N . LEU A 1 79 ? -10.231 4.371 0.789 1.00 98.56 79 LEU A N 1
ATOM 621 C CA . LEU A 1 79 ? -10.103 5.214 -0.402 1.00 98.56 79 LEU A CA 1
ATOM 622 C C . LEU A 1 79 ? -8.667 5.205 -0.935 1.00 98.56 79 LEU A C 1
ATOM 624 O O . LEU A 1 79 ? -8.490 5.030 -2.135 1.00 98.56 79 LEU A O 1
ATOM 628 N N . ALA A 1 80 ? -7.665 5.300 -0.055 1.00 98.31 80 ALA A N 1
ATOM 629 C CA . ALA A 1 80 ? -6.257 5.222 -0.437 1.00 98.31 80 ALA A CA 1
ATOM 630 C C . ALA A 1 80 ? -5.919 3.901 -1.151 1.00 98.31 80 ALA A C 1
ATOM 632 O O . ALA A 1 80 ? -5.334 3.899 -2.234 1.00 98.31 80 ALA A O 1
ATOM 633 N N . LEU A 1 81 ? -6.356 2.770 -0.589 1.00 98.44 81 LEU A N 1
ATOM 634 C CA . LEU A 1 81 ? -6.098 1.459 -1.185 1.00 98.44 81 LEU A CA 1
ATOM 635 C C . LEU A 1 81 ? -6.838 1.236 -2.502 1.00 98.44 81 LEU A C 1
ATOM 637 O O . LEU A 1 81 ? -6.271 0.642 -3.411 1.00 98.44 81 LEU A O 1
ATOM 641 N N . TRP A 1 82 ? -8.073 1.721 -2.643 1.00 98.69 82 TRP A N 1
ATOM 642 C CA . TRP A 1 82 ? -8.765 1.649 -3.930 1.00 98.69 82 TRP A CA 1
ATOM 643 C C . TRP A 1 82 ? -8.102 2.525 -4.985 1.00 98.69 82 TRP A C 1
ATOM 645 O O . TRP A 1 82 ? -8.013 2.103 -6.132 1.00 98.69 82 TRP A O 1
ATOM 655 N N . THR A 1 83 ? -7.600 3.709 -4.620 1.00 98.38 83 THR A N 1
ATOM 656 C CA . THR A 1 83 ? -6.845 4.533 -5.571 1.00 98.38 83 THR A CA 1
ATOM 657 C C . THR A 1 83 ? -5.576 3.838 -6.044 1.00 98.38 83 THR A C 1
ATOM 659 O O . THR A 1 83 ? -5.316 3.844 -7.241 1.00 98.38 83 THR A O 1
ATOM 662 N N . TRP A 1 84 ? -4.846 3.167 -5.148 1.00 98.25 84 TRP A N 1
ATOM 663 C CA . TRP A 1 84 ? -3.665 2.383 -5.518 1.00 98.25 84 TRP A CA 1
ATOM 664 C C . TRP A 1 84 ? -4.025 1.151 -6.349 1.00 98.25 84 TRP A C 1
ATOM 666 O O . TRP A 1 84 ? -3.452 0.960 -7.409 1.00 98.25 84 TRP A O 1
ATOM 676 N N . ALA A 1 85 ? -5.047 0.381 -5.971 1.00 98.62 85 ALA A N 1
ATOM 677 C CA . ALA A 1 85 ? -5.484 -0.774 -6.758 1.00 98.62 85 ALA A CA 1
ATOM 678 C C . ALA A 1 85 ? -5.923 -0.392 -8.184 1.00 98.62 85 ALA A C 1
ATOM 680 O O . ALA A 1 85 ?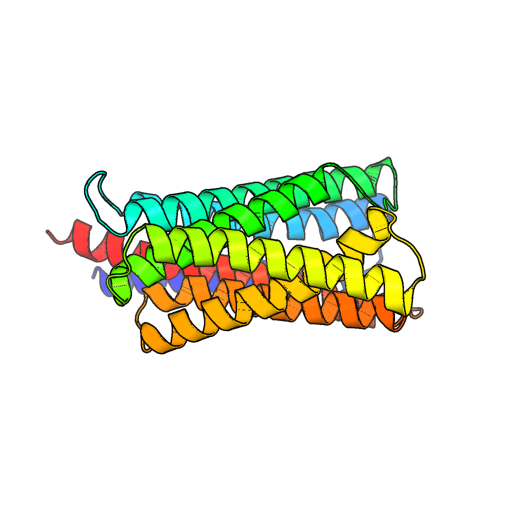 -5.624 -1.107 -9.136 1.00 98.62 85 ALA A O 1
ATOM 681 N N . ILE A 1 86 ? -6.612 0.744 -8.353 1.00 98.56 86 ILE A N 1
ATOM 682 C CA . ILE A 1 86 ? -6.963 1.253 -9.687 1.00 98.56 86 ILE A CA 1
ATOM 683 C C . ILE A 1 86 ? -5.700 1.692 -10.440 1.00 98.56 86 ILE A C 1
ATOM 685 O O . ILE A 1 86 ? -5.610 1.434 -11.637 1.00 98.56 86 ILE A O 1
ATOM 689 N N . ALA A 1 87 ? -4.731 2.315 -9.763 1.00 97.69 87 ALA A N 1
ATOM 690 C CA . ALA A 1 87 ? -3.448 2.669 -10.363 1.00 97.69 87 ALA A CA 1
ATOM 691 C C . ALA A 1 87 ? -2.710 1.428 -10.890 1.00 97.69 87 ALA A C 1
ATOM 693 O O . ALA A 1 87 ? -2.320 1.446 -12.050 1.00 97.69 87 ALA A O 1
ATOM 694 N N . GLU A 1 88 ? -2.637 0.333 -10.123 1.00 97.88 88 GLU A N 1
ATOM 695 C CA . GLU A 1 88 ? -2.032 -0.936 -10.575 1.00 97.88 88 GLU A CA 1
ATOM 696 C C . GLU A 1 88 ? -2.722 -1.500 -11.824 1.00 97.88 88 GLU A C 1
ATOM 698 O O . GLU A 1 88 ? -2.071 -1.941 -12.766 1.00 97.88 88 GLU A O 1
ATOM 703 N N . VAL A 1 89 ? -4.061 -1.463 -11.870 1.00 98.25 89 VAL A N 1
ATOM 704 C CA . VAL A 1 89 ? -4.819 -1.921 -13.047 1.00 98.25 89 VAL A CA 1
ATOM 705 C C . VAL A 1 89 ? -4.519 -1.052 -14.267 1.00 98.25 89 VAL A C 1
ATOM 707 O O . VAL A 1 89 ? -4.397 -1.569 -15.376 1.00 98.25 89 VAL A O 1
ATOM 710 N N . ILE A 1 90 ? -4.421 0.267 -14.085 1.00 97.44 90 ILE A N 1
ATOM 711 C CA . ILE A 1 90 ? -4.054 1.179 -15.171 1.00 97.44 90 ILE A CA 1
ATOM 712 C C . ILE A 1 90 ? -2.622 0.907 -15.620 1.00 97.44 90 ILE A C 1
ATOM 714 O O . ILE A 1 90 ? -2.386 0.856 -16.823 1.00 97.44 90 ILE A O 1
ATOM 718 N N . TRP A 1 91 ? -1.695 0.705 -14.685 1.00 95.81 91 TRP A N 1
ATOM 719 C CA . TRP A 1 91 ? -0.294 0.444 -14.989 1.00 95.81 91 TRP A CA 1
ATOM 720 C C . TRP A 1 91 ? -0.133 -0.846 -15.796 1.00 95.81 91 TRP A C 1
ATOM 722 O O . TRP A 1 91 ? 0.445 -0.806 -16.875 1.00 95.81 91 TRP A O 1
ATOM 732 N N . MET A 1 92 ? -0.791 -1.933 -15.379 1.00 96.12 92 MET A N 1
ATOM 733 C CA . MET A 1 92 ? -0.888 -3.181 -16.150 1.00 96.12 92 MET A CA 1
ATOM 734 C C . MET A 1 92 ? -1.369 -2.936 -17.591 1.00 96.12 92 MET A C 1
ATOM 736 O O . MET A 1 92 ? -0.849 -3.507 -18.544 1.00 96.12 92 MET A O 1
ATOM 740 N N . VAL A 1 93 ? -2.398 -2.102 -17.779 1.00 96.62 93 VAL A N 1
ATOM 741 C CA . VAL A 1 93 ? -2.918 -1.785 -19.121 1.00 96.62 93 VAL A CA 1
ATOM 742 C C . VAL A 1 93 ? -1.911 -0.962 -19.928 1.00 96.62 93 VAL A C 1
ATOM 744 O O . VAL A 1 93 ? -1.772 -1.186 -21.129 1.00 96.62 93 VAL A O 1
ATOM 747 N N . LEU A 1 94 ? -1.219 -0.010 -19.304 1.00 95.00 94 LEU A N 1
ATOM 748 C CA . LEU A 1 94 ? -0.208 0.800 -19.979 1.00 95.00 94 LEU A CA 1
ATOM 749 C C . LEU A 1 94 ? 0.973 -0.058 -20.443 1.00 95.00 94 LEU A C 1
ATOM 751 O O . LEU A 1 94 ? 1.319 0.027 -21.623 1.00 95.00 94 LEU A O 1
ATOM 755 N N . ASP A 1 95 ? 1.494 -0.934 -19.580 1.00 93.44 95 ASP A N 1
ATOM 756 C CA . ASP A 1 95 ? 2.617 -1.819 -19.916 1.00 93.44 95 ASP A CA 1
ATOM 757 C C . ASP A 1 95 ? 2.273 -2.729 -21.102 1.00 93.44 95 ASP A C 1
ATOM 759 O O . ASP A 1 95 ? 3.018 -2.831 -22.076 1.00 93.44 95 ASP A O 1
ATOM 763 N N . LEU A 1 96 ? 1.062 -3.300 -21.097 1.00 94.69 96 LEU A N 1
ATOM 764 C CA . LEU A 1 96 ? 0.606 -4.222 -22.139 1.00 94.69 96 LEU A CA 1
ATOM 765 C C . LEU A 1 96 ? 0.465 -3.608 -23.533 1.00 94.69 96 LEU A C 1
ATOM 767 O O . LEU A 1 96 ? 0.648 -4.308 -24.531 1.00 94.69 96 LEU A O 1
ATOM 771 N N . PHE A 1 97 ? 0.043 -2.347 -23.623 1.00 95.44 97 PHE A N 1
ATOM 772 C CA . PHE A 1 97 ? -0.373 -1.754 -24.899 1.00 95.44 97 PHE A CA 1
ATOM 773 C C . PHE A 1 97 ? 0.538 -0.639 -25.389 1.00 95.44 97 PHE A C 1
ATOM 775 O O . PHE A 1 97 ? 0.541 -0.346 -26.587 1.00 95.44 97 PHE A O 1
ATOM 782 N N . TRP A 1 98 ? 1.284 -0.007 -24.492 1.00 91.88 98 TRP A N 1
ATOM 783 C CA . TRP A 1 98 ? 2.064 1.169 -24.827 1.00 91.88 98 TRP A CA 1
ATOM 784 C C . TRP A 1 98 ? 3.504 1.145 -24.274 1.00 91.88 98 TRP A C 1
ATOM 786 O O . TRP A 1 98 ? 4.278 2.025 -24.652 1.00 91.88 98 TRP A O 1
ATOM 796 N N . GLY A 1 99 ? 3.880 0.146 -23.468 1.00 87.62 99 GLY A N 1
ATOM 797 C CA . GLY A 1 99 ? 5.233 -0.018 -22.924 1.00 87.62 99 GLY A CA 1
ATOM 798 C C . GLY A 1 99 ? 5.577 1.002 -21.835 1.00 87.62 99 GLY A C 1
ATOM 799 O O . GLY A 1 99 ? 4.697 1.458 -21.109 1.00 87.62 99 GLY A O 1
ATOM 800 N N . ASP A 1 100 ? 6.855 1.379 -21.739 1.00 75.12 100 ASP A N 1
ATOM 801 C CA . ASP A 1 100 ? 7.373 2.218 -20.652 1.00 75.12 100 ASP A CA 1
ATOM 802 C C . ASP A 1 100 ? 6.811 3.656 -20.679 1.00 75.12 100 ASP A C 1
ATOM 804 O O . ASP A 1 100 ? 7.117 4.454 -21.574 1.00 75.12 100 ASP A O 1
ATOM 808 N N . PHE A 1 101 ? 6.042 4.030 -19.647 1.00 78.12 101 PHE A N 1
ATOM 809 C CA . PHE A 1 101 ? 5.647 5.419 -19.381 1.00 78.12 101 PHE A CA 1
ATOM 810 C C . PHE A 1 101 ? 6.391 5.992 -18.199 1.00 78.12 101 PHE A C 1
ATOM 812 O O . PHE A 1 101 ? 6.542 5.366 -17.157 1.00 78.12 101 PHE A O 1
ATOM 819 N N . VAL A 1 102 ? 6.770 7.256 -18.350 1.00 75.44 102 VAL A N 1
ATOM 820 C CA . VAL A 1 102 ? 7.489 7.987 -17.312 1.00 75.44 102 VAL A CA 1
ATOM 821 C C . VAL A 1 102 ? 6.539 8.710 -16.347 1.00 75.44 102 VAL A C 1
ATOM 823 O O . VAL A 1 102 ? 6.867 8.907 -15.183 1.00 75.44 102 VAL A O 1
ATOM 826 N N . PHE A 1 103 ? 5.359 9.120 -16.825 1.00 86.44 103 PHE A N 1
ATOM 827 C CA . PHE A 1 103 ? 4.295 9.706 -16.008 1.00 86.44 103 PHE A CA 1
ATOM 828 C C . PHE A 1 103 ? 2.935 9.469 -16.671 1.00 86.44 103 PHE A C 1
ATOM 830 O O . PHE A 1 103 ? 2.782 9.629 -17.885 1.00 86.44 103 PHE A O 1
ATOM 837 N N . SER A 1 104 ? 1.935 9.112 -15.876 1.00 92.69 104 SER A N 1
ATOM 838 C CA . SER A 1 104 ? 0.629 8.657 -16.335 1.00 92.69 104 SER A CA 1
ATOM 839 C C . SER A 1 104 ? -0.494 9.028 -15.358 1.00 92.69 104 SER A C 1
ATOM 841 O O . SER A 1 104 ? -0.297 9.634 -14.305 1.00 92.69 104 SER A O 1
ATOM 843 N N . ILE A 1 105 ? -1.727 8.648 -15.702 1.00 94.44 105 ILE A N 1
ATOM 844 C CA . ILE A 1 105 ? -2.865 8.787 -14.787 1.00 94.44 105 ILE A CA 1
ATOM 845 C C . ILE A 1 105 ? -2.763 7.844 -13.573 1.00 94.44 105 ILE A C 1
ATOM 847 O O . ILE A 1 105 ? -3.361 8.144 -12.539 1.00 94.44 105 ILE A O 1
ATOM 851 N N . ALA A 1 106 ? -1.992 6.750 -13.661 1.00 95.44 106 ALA A N 1
ATOM 852 C CA . ALA A 1 106 ? -1.709 5.888 -12.512 1.00 95.44 106 ALA A CA 1
ATOM 853 C C . ALA A 1 106 ? -0.947 6.670 -11.429 1.00 95.44 106 ALA A C 1
ATOM 855 O O . ALA A 1 106 ? -1.325 6.620 -10.260 1.00 95.44 106 ALA A O 1
ATOM 856 N N . ASP A 1 107 ? 0.010 7.512 -11.826 1.00 94.25 107 ASP A N 1
ATOM 857 C CA . ASP A 1 107 ? 0.791 8.346 -10.909 1.00 94.25 107 ASP A CA 1
ATOM 858 C C . ASP A 1 107 ? -0.084 9.334 -10.134 1.00 94.25 107 ASP A C 1
ATOM 860 O O . ASP A 1 107 ? 0.055 9.489 -8.919 1.00 94.25 107 ASP A O 1
ATOM 864 N N . ALA A 1 108 ? -1.060 9.952 -10.808 1.00 94.19 108 ALA A N 1
ATOM 865 C CA . ALA A 1 108 ? -2.030 10.833 -10.161 1.00 94.19 108 ALA A CA 1
ATOM 866 C C . ALA A 1 108 ? -2.882 10.094 -9.110 1.00 94.19 108 ALA A C 1
ATOM 868 O O . ALA A 1 108 ? -3.192 10.654 -8.053 1.00 94.19 108 ALA A O 1
ATOM 869 N N . LEU A 1 109 ? -3.244 8.834 -9.372 1.00 96.75 109 LEU A N 1
ATOM 870 C CA . LEU A 1 109 ? -3.976 7.996 -8.423 1.00 96.75 109 LEU A CA 1
ATOM 871 C C . LEU A 1 109 ? -3.098 7.546 -7.250 1.00 96.75 109 LEU A C 1
ATOM 873 O O . LEU A 1 109 ? -3.565 7.589 -6.108 1.00 96.75 109 LEU A O 1
ATOM 877 N N . TRP A 1 110 ? -1.832 7.190 -7.488 1.00 96.31 110 TRP A N 1
ATOM 878 C CA . TRP A 1 110 ? -0.879 6.903 -6.414 1.00 96.31 110 TRP A CA 1
ATOM 879 C C . TRP A 1 110 ? -0.687 8.115 -5.496 1.00 96.31 110 TRP A C 1
ATOM 881 O O . TRP A 1 110 ? -0.843 7.987 -4.278 1.00 96.31 110 TRP A O 1
ATOM 891 N N . LEU A 1 111 ? -0.473 9.309 -6.069 1.00 94.31 111 LEU A N 1
ATOM 892 C CA . LEU A 1 111 ? -0.388 10.581 -5.336 1.00 94.31 111 LEU A CA 1
ATOM 893 C C . LEU A 1 111 ? -1.647 10.849 -4.501 1.00 94.31 111 LEU A C 1
ATOM 895 O O . LEU A 1 111 ? -1.558 11.215 -3.326 1.00 94.31 111 LEU A O 1
ATOM 899 N N . MET A 1 112 ? -2.831 10.628 -5.077 1.00 96.19 112 MET A N 1
ATOM 900 C CA . MET A 1 112 ? -4.098 10.766 -4.358 1.00 96.19 112 MET A CA 1
ATOM 901 C C . MET A 1 112 ? -4.205 9.779 -3.184 1.00 96.19 112 MET A C 1
ATOM 903 O O . MET A 1 112 ? -4.710 10.144 -2.117 1.00 96.19 112 MET A O 1
ATOM 907 N N . GLY A 1 113 ? -3.666 8.568 -3.328 1.00 96.81 113 GLY A N 1
ATOM 908 C CA . GLY A 1 113 ? -3.575 7.599 -2.240 1.00 96.81 113 GLY A CA 1
ATOM 909 C C . GLY A 1 113 ? -2.746 8.103 -1.055 1.00 96.81 113 GLY A C 1
ATOM 910 O O . GLY A 1 113 ? -3.203 8.001 0.085 1.00 96.81 113 GLY A O 1
ATOM 911 N N . TYR A 1 114 ? -1.602 8.760 -1.291 1.00 95.75 114 TYR A N 1
ATOM 912 C CA . TYR A 1 114 ? -0.815 9.386 -0.213 1.00 95.75 114 TYR A CA 1
ATOM 913 C C . TYR A 1 114 ? -1.590 10.477 0.531 1.00 95.75 114 TYR A C 1
ATOM 915 O O . TYR A 1 114 ? -1.486 10.581 1.758 1.00 95.75 114 TYR A O 1
ATOM 923 N N . VAL A 1 115 ? -2.406 11.270 -0.171 1.00 95.31 115 VAL A N 1
ATOM 924 C CA . VAL A 1 115 ? -3.286 12.264 0.469 1.00 95.31 115 VAL A CA 1
ATOM 925 C C . VAL A 1 115 ? -4.271 11.566 1.407 1.00 95.31 115 VAL A C 1
ATOM 927 O O . VAL A 1 115 ? -4.399 11.949 2.573 1.00 95.31 115 VAL A O 1
ATOM 930 N N . PHE A 1 116 ? -4.933 10.506 0.941 1.00 97.75 116 PHE A N 1
ATOM 931 C CA . PHE A 1 116 ? -5.893 9.762 1.753 1.00 97.75 116 PHE A CA 1
ATOM 932 C C . PHE A 1 116 ? -5.247 9.026 2.934 1.00 97.75 116 PHE A C 1
ATOM 934 O O . PHE A 1 116 ? -5.797 9.067 4.041 1.00 97.75 116 PHE A O 1
ATOM 941 N N . PHE A 1 117 ? -4.063 8.430 2.762 1.00 97.12 117 PHE A N 1
ATOM 942 C CA . PHE A 1 117 ? -3.312 7.848 3.876 1.00 97.12 117 PHE A CA 1
ATOM 943 C C . PHE A 1 117 ? -2.901 8.904 4.897 1.00 97.12 117 PHE A C 1
ATOM 945 O O . PHE A 1 117 ? -3.084 8.691 6.095 1.00 97.12 117 PHE A O 1
ATOM 952 N N . THR A 1 118 ? -2.440 10.070 4.446 1.00 95.44 118 THR A N 1
ATOM 953 C CA . THR A 1 118 ? -2.080 11.180 5.337 1.00 95.44 118 THR A CA 1
ATOM 954 C C . THR A 1 118 ? -3.283 11.631 6.164 1.00 95.44 118 THR A C 1
ATOM 956 O O . THR A 1 118 ? -3.163 11.799 7.379 1.00 95.44 118 THR A O 1
ATOM 959 N N . ILE A 1 119 ? -4.466 11.769 5.554 1.00 95.38 119 ILE A N 1
ATOM 960 C CA . ILE A 1 119 ? -5.704 12.101 6.277 1.00 95.38 119 ILE A CA 1
ATOM 961 C C . ILE A 1 119 ? -6.054 10.994 7.281 1.00 95.38 119 ILE A C 1
ATOM 963 O O . ILE A 1 119 ? -6.314 11.289 8.447 1.00 95.38 119 ILE A O 1
ATOM 967 N N . SER A 1 120 ? -6.019 9.727 6.858 1.00 96.88 120 SER A N 1
ATOM 968 C CA . SER A 1 120 ? -6.304 8.569 7.716 1.00 96.88 120 SER A CA 1
ATOM 969 C C . SER A 1 120 ? -5.411 8.549 8.963 1.00 96.88 120 SER A C 1
ATOM 971 O O . SER A 1 120 ? -5.905 8.539 10.095 1.00 96.88 120 SER A O 1
ATOM 973 N N . VAL A 1 121 ? -4.096 8.653 8.763 1.00 94.94 121 VAL A N 1
ATOM 974 C CA . VAL A 1 121 ? -3.091 8.728 9.827 1.00 94.94 121 VAL A CA 1
ATOM 975 C C . VAL A 1 121 ? -3.359 9.930 10.732 1.00 94.94 121 VAL A C 1
ATOM 977 O O . VAL A 1 121 ? -3.429 9.783 11.950 1.00 94.94 121 VAL A O 1
ATOM 980 N N . SER A 1 122 ? -3.601 11.111 10.169 1.00 94.38 122 SER A N 1
ATOM 981 C CA . SER A 1 122 ? -3.832 12.335 10.949 1.00 94.38 122 SER A CA 1
ATOM 982 C C . SER A 1 122 ? -5.057 12.232 11.860 1.00 94.38 122 SER A C 1
ATOM 984 O O . SER A 1 122 ? -4.991 12.597 13.039 1.00 94.38 122 SER A O 1
ATOM 986 N N . ILE A 1 123 ? -6.160 11.666 11.358 1.00 94.75 123 ILE A N 1
ATOM 987 C CA . ILE A 1 123 ? -7.358 11.401 12.164 1.00 94.75 123 ILE A CA 1
ATOM 988 C C . ILE A 1 123 ? -7.032 10.378 13.261 1.00 94.75 123 ILE A C 1
ATOM 990 O O . ILE A 1 123 ? -7.455 10.555 14.406 1.00 94.75 123 ILE A O 1
ATOM 994 N N . GLN A 1 124 ? -6.251 9.338 12.958 1.00 94.88 124 GLN A N 1
ATOM 995 C CA . GLN A 1 124 ? -5.833 8.337 13.942 1.00 94.88 124 GLN A CA 1
ATOM 996 C C . GLN A 1 124 ? -5.004 8.950 15.081 1.00 94.88 124 GLN A C 1
ATOM 998 O O . GLN A 1 124 ? -5.292 8.694 16.255 1.00 94.88 124 GLN A O 1
ATOM 1003 N N . TYR A 1 125 ? -4.041 9.820 14.765 1.00 92.00 125 TYR A N 1
ATOM 1004 C CA . TYR A 1 125 ? -3.282 10.582 15.762 1.00 92.00 125 TYR A CA 1
ATOM 1005 C C . TYR A 1 125 ? -4.182 11.508 16.578 1.00 92.00 125 TYR A C 1
ATOM 1007 O O . TYR A 1 125 ? -4.030 11.600 17.798 1.00 92.00 125 TYR A O 1
ATOM 1015 N N . ARG A 1 126 ? -5.170 12.148 15.944 1.00 92.69 126 ARG A N 1
ATOM 1016 C CA . ARG A 1 126 ? -6.150 12.978 16.648 1.00 92.69 126 ARG A CA 1
ATOM 1017 C C . ARG A 1 126 ? -6.926 12.182 17.692 1.00 92.69 126 ARG A C 1
ATOM 1019 O O . ARG A 1 126 ? -7.100 12.675 18.803 1.00 92.69 126 ARG A O 1
ATOM 1026 N N . VAL A 1 127 ? -7.371 10.968 17.364 1.00 92.25 127 VAL A N 1
ATOM 1027 C CA . VAL A 1 127 ? -8.099 10.107 18.311 1.00 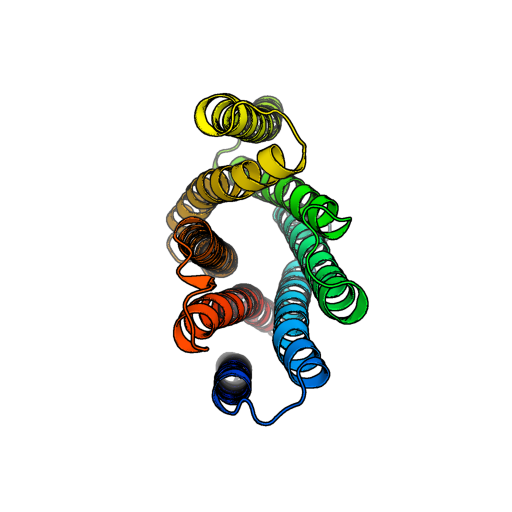92.25 127 VAL A CA 1
ATOM 1028 C C . VAL A 1 127 ? -7.206 9.692 19.482 1.00 92.25 127 VAL A C 1
ATOM 1030 O O . VAL A 1 127 ? -7.643 9.758 20.629 1.00 92.25 127 VAL A O 1
ATOM 1033 N N . ILE A 1 128 ? -5.953 9.315 19.215 1.00 91.31 128 ILE A N 1
ATOM 1034 C CA . ILE A 1 128 ? -5.018 8.832 20.243 1.00 91.31 128 ILE A CA 1
ATOM 1035 C C . ILE A 1 128 ? -4.557 9.970 21.166 1.00 91.31 128 ILE A C 1
ATOM 1037 O O . ILE A 1 128 ? -4.622 9.852 22.388 1.00 91.31 128 ILE A O 1
ATOM 1041 N N . TYR A 1 129 ? -4.104 11.083 20.590 1.00 91.38 129 TYR A N 1
ATOM 1042 C CA . TYR A 1 129 ? -3.447 12.175 21.318 1.00 91.38 129 TYR A CA 1
ATOM 1043 C C . TYR A 1 129 ? -4.360 13.367 21.602 1.00 91.38 129 TYR A C 1
ATOM 1045 O O . TYR A 1 129 ? -3.899 14.379 22.131 1.00 91.38 129 TYR A O 1
ATOM 1053 N N . ARG A 1 130 ? -5.646 13.272 21.243 1.00 90.94 130 ARG A N 1
ATOM 1054 C CA . ARG A 1 130 ? -6.647 14.339 21.409 1.00 90.94 130 ARG A CA 1
ATOM 1055 C C . ARG A 1 130 ? -6.198 15.667 20.793 1.00 90.94 130 ARG A C 1
ATOM 1057 O O . ARG A 1 130 ? -6.380 16.731 21.384 1.00 90.94 130 ARG A O 1
ATOM 1064 N N . TRP A 1 131 ? -5.573 15.614 19.617 1.00 88.50 131 TRP A N 1
ATOM 1065 C CA . TRP A 1 131 ? -5.159 16.829 18.915 1.00 88.50 131 TRP A CA 1
ATOM 1066 C C . TRP A 1 131 ? -6.366 17.707 18.579 1.00 88.50 131 TRP A C 1
ATOM 1068 O O . TRP A 1 131 ? -7.463 17.222 18.305 1.00 88.50 131 TRP A O 1
ATOM 1078 N N . ASN A 1 132 ? -6.163 19.023 18.584 1.00 88.75 132 ASN A N 1
ATOM 1079 C CA . ASN A 1 132 ? -7.162 19.927 18.034 1.00 88.75 132 ASN A CA 1
ATOM 1080 C C . ASN A 1 132 ? -7.116 19.886 16.494 1.00 88.75 132 ASN A C 1
ATOM 1082 O O . ASN A 1 132 ? -6.113 19.496 15.890 1.00 88.75 132 ASN A O 1
ATOM 1086 N N . ARG A 1 133 ? -8.204 20.322 15.851 1.00 81.69 133 ARG A N 1
ATOM 1087 C CA . ARG A 1 133 ? -8.326 20.339 14.382 1.00 81.69 133 ARG A CA 1
ATOM 1088 C C . ARG A 1 133 ? -7.219 21.153 13.700 1.00 81.69 133 ARG A C 1
ATOM 1090 O O . ARG A 1 133 ? -6.806 20.821 12.598 1.00 81.69 133 ARG A O 1
ATOM 1097 N N . GLN A 1 134 ? -6.718 22.203 14.349 1.00 82.50 134 GLN A N 1
ATOM 1098 C CA . GLN A 1 134 ? -5.646 23.032 13.797 1.00 82.50 134 GLN A CA 1
ATOM 1099 C C . GLN A 1 134 ? -4.327 22.255 13.666 1.00 82.50 134 GLN A C 1
ATOM 1101 O O . GLN A 1 134 ? -3.683 22.334 12.627 1.00 82.50 134 GLN A O 1
ATOM 1106 N N . ARG A 1 135 ? -3.941 21.472 14.683 1.00 85.19 135 ARG A N 1
ATOM 1107 C CA . ARG A 1 135 ? -2.736 20.626 14.638 1.00 85.19 135 ARG A CA 1
ATOM 1108 C C . ARG A 1 135 ? -2.836 19.532 13.582 1.00 85.19 135 ARG A C 1
ATOM 1110 O O . ARG A 1 135 ? -1.851 19.266 12.913 1.00 85.19 135 ARG A O 1
ATOM 1117 N N . GLU A 1 136 ? -4.015 18.940 13.411 1.00 81.00 136 GLU A N 1
ATOM 1118 C CA . GLU A 1 136 ? -4.282 17.966 12.345 1.00 81.00 136 GLU A CA 1
ATOM 1119 C C . GLU A 1 136 ? -4.088 18.585 10.955 1.00 81.00 136 GLU A C 1
ATOM 1121 O O . GLU A 1 136 ? -3.360 18.038 10.138 1.00 81.00 136 GLU A O 1
ATOM 1126 N N . VAL A 1 137 ? -4.673 19.762 10.706 1.00 78.38 137 VAL A N 1
ATOM 1127 C CA . VAL A 1 137 ? -4.503 20.498 9.441 1.00 78.38 137 VAL A CA 1
ATOM 1128 C C . VAL A 1 137 ? -3.029 20.833 9.199 1.00 78.38 137 VAL A C 1
ATOM 1130 O O . VAL A 1 137 ? -2.525 20.598 8.105 1.00 78.38 137 VAL A O 1
ATOM 1133 N N . ILE A 1 138 ? -2.316 21.325 10.218 1.00 84.00 138 ILE A N 1
ATOM 1134 C CA . ILE A 1 138 ? -0.874 21.600 10.121 1.00 84.00 138 ILE A CA 1
ATOM 1135 C C . ILE A 1 138 ? -0.092 20.320 9.822 1.00 84.00 138 ILE A C 1
ATOM 1137 O O . ILE A 1 138 ? 0.826 20.360 9.017 1.00 84.00 138 ILE A O 1
ATOM 1141 N N . PHE A 1 139 ? -0.446 19.191 10.432 1.00 86.88 139 PHE A N 1
ATOM 1142 C CA . PHE A 1 139 ? 0.226 17.922 10.176 1.00 86.88 139 PHE A CA 1
ATOM 1143 C C . PHE A 1 139 ? -0.001 17.443 8.735 1.00 86.88 139 PHE A C 1
ATOM 1145 O O . PHE A 1 139 ? 0.960 17.083 8.066 1.00 86.88 139 PHE A O 1
ATOM 1152 N N . ILE A 1 140 ? -1.238 17.512 8.227 1.00 81.31 140 ILE A N 1
ATOM 1153 C CA . ILE A 1 140 ? -1.570 17.115 6.850 1.00 81.31 140 ILE A CA 1
ATOM 1154 C C . ILE A 1 140 ? -0.847 18.012 5.840 1.00 81.31 140 ILE A C 1
ATOM 1156 O O . ILE A 1 140 ? -0.064 17.527 5.028 1.00 81.31 140 ILE A O 1
ATOM 1160 N N . PHE A 1 141 ? -1.089 19.326 5.884 1.00 82.56 141 PHE A N 1
ATOM 1161 C CA . PHE A 1 141 ? -0.524 20.250 4.897 1.00 82.56 141 PHE A CA 1
ATOM 1162 C C . PHE A 1 141 ? 0.975 20.466 5.092 1.00 82.56 141 PHE A C 1
ATOM 1164 O O . PHE A 1 141 ? 1.698 20.623 4.115 1.00 82.56 141 PHE A O 1
ATOM 1171 N N . GLY A 1 142 ? 1.454 20.448 6.335 1.00 84.50 142 GLY A N 1
ATOM 1172 C CA . GLY A 1 142 ? 2.878 20.519 6.647 1.00 84.50 142 GLY A CA 1
ATOM 1173 C C . GLY A 1 142 ? 3.621 19.266 6.196 1.00 84.50 142 GLY A C 1
ATOM 1174 O O . GLY A 1 142 ? 4.692 19.393 5.619 1.00 84.50 142 GLY A O 1
ATOM 1175 N N . GLY A 1 143 ? 3.041 18.076 6.384 1.00 84.81 143 GLY A N 1
ATOM 1176 C CA . GLY A 1 143 ? 3.604 16.815 5.899 1.00 84.81 143 GLY A CA 1
ATOM 1177 C C . GLY A 1 143 ? 3.653 16.753 4.373 1.00 84.81 143 GLY A C 1
ATOM 1178 O O . GLY A 1 143 ? 4.727 16.575 3.806 1.00 84.81 143 GLY A O 1
ATOM 1179 N N . LEU A 1 144 ? 2.522 16.989 3.699 1.00 83.25 144 LEU A N 1
ATOM 1180 C CA . LEU A 1 144 ? 2.455 17.011 2.230 1.00 83.25 144 LEU A CA 1
ATOM 1181 C C . LEU A 1 144 ? 3.342 18.108 1.624 1.00 83.25 144 LEU A C 1
ATOM 1183 O O . LEU A 1 144 ? 4.022 17.881 0.622 1.00 83.25 144 LEU A O 1
ATOM 1187 N N . GLY A 1 145 ? 3.365 19.289 2.245 1.00 82.62 145 GLY A N 1
ATOM 1188 C CA . GLY A 1 145 ? 4.231 20.394 1.847 1.00 82.62 145 GLY A CA 1
ATOM 1189 C C . GLY A 1 145 ? 5.712 20.060 2.020 1.00 82.62 145 GLY A C 1
ATOM 1190 O O . GLY A 1 145 ? 6.501 20.355 1.128 1.00 82.62 145 GLY A O 1
ATOM 1191 N N . LEU A 1 146 ? 6.087 19.398 3.119 1.00 88.69 146 LEU A N 1
ATOM 1192 C CA . LEU A 1 146 ? 7.455 18.940 3.356 1.00 88.69 146 LEU A CA 1
ATOM 1193 C C . LEU A 1 146 ? 7.884 17.892 2.324 1.00 88.69 146 LEU A C 1
ATOM 1195 O O . LEU A 1 146 ? 8.961 18.040 1.756 1.00 88.69 146 LEU A O 1
ATOM 1199 N N . ILE A 1 147 ? 7.047 16.887 2.040 1.00 88.31 147 ILE A N 1
ATOM 1200 C CA . ILE A 1 147 ? 7.319 15.879 0.999 1.00 88.31 147 ILE A CA 1
ATOM 1201 C C . ILE A 1 147 ? 7.566 16.574 -0.343 1.00 88.31 147 ILE A C 1
ATOM 1203 O O . ILE A 1 147 ? 8.597 16.360 -0.975 1.00 88.31 147 ILE A O 1
ATOM 1207 N N . SER A 1 148 ? 6.646 17.457 -0.744 1.00 83.88 148 SER A N 1
ATOM 1208 C CA . SER A 1 148 ? 6.726 18.168 -2.024 1.00 83.88 148 SER A CA 1
ATOM 1209 C C . SER A 1 148 ? 7.979 19.043 -2.109 1.00 83.88 148 SER A C 1
ATOM 1211 O O . SER A 1 148 ? 8.675 19.034 -3.120 1.00 83.88 148 SER A O 1
ATOM 1213 N N . LEU A 1 149 ? 8.300 19.773 -1.035 1.00 88.94 149 LEU A N 1
ATOM 1214 C CA . LEU A 1 149 ? 9.501 20.601 -0.958 1.00 88.94 149 LEU A CA 1
ATOM 1215 C C . LEU A 1 149 ? 10.771 19.757 -1.086 1.00 88.94 149 LEU A C 1
ATOM 1217 O O . LEU A 1 149 ? 11.656 20.110 -1.859 1.00 88.94 149 LEU A O 1
ATOM 1221 N N . LEU A 1 150 ? 10.868 18.653 -0.345 1.00 88.69 150 LEU A N 1
ATOM 1222 C CA . LEU A 1 150 ? 12.026 17.763 -0.393 1.00 88.69 150 LEU A CA 1
ATOM 1223 C C . LEU A 1 150 ? 12.187 17.130 -1.780 1.00 88.69 150 LEU A C 1
ATOM 1225 O O . LEU A 1 150 ? 13.302 17.103 -2.289 1.00 88.69 150 LEU A O 1
ATOM 1229 N N . ALA A 1 151 ? 11.094 16.709 -2.422 1.00 85.31 151 ALA A N 1
ATOM 1230 C CA . ALA A 1 151 ? 11.124 16.157 -3.775 1.00 85.31 151 ALA A CA 1
ATOM 1231 C C . ALA A 1 151 ? 11.650 17.181 -4.795 1.00 85.31 151 ALA A C 1
ATOM 1233 O O . ALA A 1 151 ? 12.547 16.874 -5.580 1.00 85.31 151 ALA A O 1
ATOM 1234 N N . ILE A 1 152 ? 11.163 18.428 -4.726 1.00 85.50 152 ILE A N 1
ATOM 1235 C CA . ILE A 1 152 ? 11.646 19.536 -5.566 1.00 85.50 152 ILE A CA 1
ATOM 1236 C C . ILE A 1 152 ? 13.130 19.815 -5.304 1.00 85.50 152 ILE A C 1
ATOM 1238 O O . ILE A 1 152 ? 13.900 19.994 -6.247 1.00 85.50 152 ILE A O 1
ATOM 1242 N N . LEU A 1 153 ? 13.551 19.852 -4.035 1.00 87.31 153 LEU A N 1
ATOM 1243 C CA . LEU A 1 153 ? 14.949 20.085 -3.676 1.00 87.31 153 LEU A CA 1
ATOM 1244 C C . LEU A 1 153 ? 15.857 18.963 -4.191 1.00 87.31 153 LEU A C 1
ATOM 1246 O O . LEU A 1 153 ? 16.912 19.267 -4.740 1.00 87.31 153 LEU A O 1
ATOM 1250 N N . CYS A 1 154 ? 15.458 17.696 -4.068 1.00 85.31 154 CYS A N 1
ATOM 1251 C CA . CYS A 1 154 ? 16.202 16.560 -4.614 1.00 85.31 154 CYS A CA 1
ATOM 1252 C C . CYS A 1 154 ? 16.325 16.649 -6.139 1.00 85.31 154 CYS A C 1
ATOM 1254 O O . CYS A 1 154 ? 17.444 16.599 -6.649 1.00 85.31 154 CYS A O 1
ATOM 1256 N N . GLY A 1 155 ? 15.217 16.893 -6.849 1.00 83.62 155 GLY A N 1
ATOM 1257 C CA . GLY A 1 155 ? 15.230 17.077 -8.303 1.00 83.62 155 GLY A CA 1
ATOM 1258 C C . GLY A 1 155 ? 16.133 18.230 -8.747 1.00 83.62 155 GLY A C 1
ATOM 1259 O O . GLY A 1 155 ? 16.951 18.085 -9.655 1.00 83.62 155 GLY A O 1
ATOM 1260 N N . PHE A 1 156 ? 16.083 19.361 -8.042 1.00 85.88 156 PHE A N 1
ATOM 1261 C CA . PHE A 1 156 ? 16.922 20.511 -8.366 1.00 85.88 156 PHE A CA 1
ATOM 1262 C C . PHE A 1 156 ? 18.402 20.301 -8.011 1.00 85.88 156 PHE A C 1
ATOM 1264 O O . PHE A 1 156 ? 19.292 20.747 -8.737 1.00 85.88 156 PHE A O 1
ATOM 1271 N N . VAL A 1 157 ? 18.709 19.653 -6.885 1.00 90.81 157 VAL A N 1
ATOM 1272 C CA . VAL A 1 157 ? 20.093 19.466 -6.428 1.00 90.81 157 VAL A CA 1
ATOM 1273 C C . VAL A 1 157 ? 20.802 18.393 -7.245 1.00 90.81 157 VAL A C 1
ATOM 1275 O O . VAL A 1 157 ? 21.939 18.643 -7.652 1.00 90.81 157 VAL A O 1
ATOM 1278 N N . ILE A 1 158 ? 20.144 17.261 -7.494 1.00 89.19 158 ILE A N 1
ATOM 1279 C CA . ILE A 1 158 ? 20.737 16.080 -8.130 1.00 89.19 158 ILE A CA 1
ATOM 1280 C C . ILE A 1 158 ? 20.644 16.201 -9.653 1.00 89.19 158 ILE A C 1
ATOM 1282 O O . ILE A 1 158 ? 21.674 16.247 -10.320 1.00 89.19 158 ILE A O 1
ATOM 1286 N N . GLU A 1 159 ? 19.433 16.373 -10.184 1.00 87.94 159 GLU A N 1
ATOM 1287 C CA . GLU A 1 159 ? 19.165 16.310 -11.630 1.00 87.94 159 GLU A CA 1
ATOM 1288 C C . GLU A 1 159 ? 19.180 17.676 -12.330 1.00 87.94 159 GLU A C 1
ATOM 1290 O O . GLU A 1 159 ? 19.105 17.759 -13.554 1.00 87.94 159 GLU A O 1
ATOM 1295 N N . LYS A 1 160 ? 19.260 18.779 -11.571 1.00 91.19 160 LYS A N 1
ATOM 1296 C CA . LYS A 1 160 ? 19.205 20.159 -12.102 1.00 91.19 160 LYS A CA 1
ATOM 1297 C C . LYS A 1 160 ? 17.946 20.440 -12.932 1.00 91.19 160 LYS A C 1
ATOM 1299 O O . LYS A 1 160 ? 17.960 21.305 -13.807 1.00 91.19 160 LYS A O 1
ATOM 1304 N N . SER A 1 161 ? 16.847 19.754 -12.627 1.00 88.69 161 SER A N 1
ATOM 1305 C CA . SER A 1 161 ? 15.580 19.869 -13.346 1.00 88.69 161 SER A CA 1
ATOM 1306 C C . SER A 1 161 ? 14.393 19.897 -12.382 1.00 88.69 161 SER A C 1
ATOM 1308 O O . SER A 1 161 ? 14.477 19.444 -11.242 1.00 88.69 161 SER A O 1
ATOM 1310 N N . MET A 1 162 ? 13.288 20.480 -12.847 1.00 85.62 162 MET A N 1
ATOM 1311 C CA . MET A 1 162 ? 11.999 20.535 -12.147 1.00 85.62 162 MET A CA 1
ATOM 1312 C C . MET A 1 162 ? 10.889 19.861 -12.964 1.00 85.62 162 MET A C 1
ATOM 1314 O O . MET A 1 162 ? 9.715 20.189 -12.803 1.00 85.62 162 MET A O 1
ATOM 1318 N N . ASP A 1 163 ? 11.260 18.963 -13.879 1.00 92.31 163 ASP A N 1
ATOM 1319 C CA . ASP A 1 163 ? 10.284 18.199 -14.648 1.00 92.31 163 ASP A CA 1
ATOM 1320 C C . ASP A 1 163 ? 9.434 17.300 -13.731 1.00 92.31 163 ASP A C 1
ATOM 1322 O O . ASP A 1 163 ? 9.909 16.794 -12.711 1.00 92.31 163 ASP A O 1
ATOM 1326 N N . ILE A 1 164 ? 8.171 17.098 -14.105 1.00 87.12 164 ILE A N 1
ATOM 1327 C CA . ILE A 1 164 ? 7.184 16.333 -13.337 1.00 87.12 164 ILE A CA 1
ATOM 1328 C C . ILE A 1 164 ? 7.619 14.880 -13.130 1.00 87.12 164 ILE A C 1
ATOM 1330 O O . ILE A 1 164 ? 7.371 14.306 -12.071 1.00 87.12 164 ILE A O 1
ATOM 1334 N N . VAL A 1 165 ? 8.326 14.315 -14.106 1.00 88.88 165 VAL A N 1
ATOM 1335 C CA . VAL A 1 165 ? 8.956 12.994 -14.027 1.00 88.88 165 VAL A CA 1
ATOM 1336 C C . VAL A 1 165 ? 9.914 12.923 -12.843 1.00 88.88 165 VAL A C 1
ATOM 1338 O O . VAL A 1 165 ? 9.797 12.059 -11.977 1.00 88.88 165 VAL A O 1
ATOM 1341 N N . ILE A 1 166 ? 10.847 13.873 -12.783 1.00 87.81 166 ILE A N 1
ATOM 1342 C CA . ILE A 1 166 ? 11.902 13.910 -11.771 1.00 87.81 166 ILE A CA 1
ATOM 1343 C C . ILE A 1 166 ? 11.299 14.226 -10.405 1.00 87.81 166 ILE A C 1
ATOM 1345 O O . ILE A 1 166 ? 11.684 13.632 -9.401 1.00 87.81 166 ILE A O 1
ATOM 1349 N N . PHE A 1 167 ? 10.314 15.125 -10.364 1.00 89.94 167 PHE A N 1
ATOM 1350 C CA . PHE A 1 167 ? 9.539 15.367 -9.154 1.00 89.94 167 PHE A CA 1
ATOM 1351 C C . PHE A 1 167 ? 8.926 14.067 -8.623 1.00 89.94 167 PHE A C 1
ATOM 1353 O O . PHE A 1 167 ? 9.093 13.762 -7.447 1.00 89.94 167 PHE A O 1
ATOM 1360 N N . THR A 1 168 ? 8.259 13.295 -9.482 1.00 88.00 168 THR A N 1
ATOM 1361 C CA . THR A 1 168 ? 7.565 12.055 -9.106 1.00 88.00 168 THR A CA 1
ATOM 1362 C C . THR A 1 168 ? 8.550 10.990 -8.620 1.00 88.00 168 THR A C 1
ATOM 1364 O O . THR A 1 168 ? 8.337 10.401 -7.560 1.00 88.00 168 THR A O 1
ATOM 1367 N N . LEU A 1 169 ? 9.687 10.845 -9.312 1.00 86.88 169 LEU A N 1
ATOM 1368 C CA . LEU A 1 169 ? 10.781 9.942 -8.943 1.00 86.88 169 LEU A CA 1
ATOM 1369 C C . LEU A 1 169 ? 11.282 10.163 -7.506 1.00 86.88 169 LEU A C 1
ATOM 1371 O O . LEU A 1 169 ? 11.539 9.200 -6.788 1.00 86.88 169 LEU A O 1
ATOM 1375 N N . TYR A 1 170 ? 11.408 11.420 -7.067 1.00 89.38 170 TYR A N 1
ATOM 1376 C CA . TYR A 1 170 ? 11.824 11.735 -5.695 1.00 89.38 170 TYR A CA 1
ATOM 1377 C C . TYR A 1 170 ? 10.658 11.857 -4.711 1.00 89.38 170 TYR A C 1
ATOM 1379 O O . TYR A 1 170 ? 10.855 11.684 -3.508 1.00 89.38 170 TYR A O 1
ATOM 1387 N N . PHE A 1 171 ? 9.446 12.147 -5.186 1.00 92.69 171 PHE A N 1
ATOM 1388 C CA . PHE A 1 171 ? 8.270 12.274 -4.335 1.00 92.69 171 PHE A CA 1
ATOM 1389 C C . PHE A 1 171 ? 7.956 10.959 -3.628 1.00 92.69 171 PHE A C 1
ATOM 1391 O O . PHE A 1 171 ? 7.840 10.965 -2.404 1.00 92.69 171 PHE A O 1
ATOM 1398 N N . TYR A 1 172 ? 7.851 9.852 -4.369 1.00 92.19 172 TYR A N 1
ATOM 1399 C CA . TYR A 1 172 ? 7.458 8.554 -3.812 1.00 92.19 172 TYR A CA 1
ATOM 1400 C C . TYR A 1 172 ? 8.336 8.087 -2.646 1.00 92.19 172 TYR A C 1
ATOM 1402 O O . TYR A 1 172 ? 7.800 7.956 -1.547 1.00 92.19 172 TYR A O 1
ATOM 1410 N N . PRO A 1 173 ? 9.671 7.979 -2.769 1.00 90.94 173 PRO A N 1
ATOM 1411 C CA . PRO A 1 173 ? 10.497 7.534 -1.646 1.00 90.94 173 PRO A CA 1
ATOM 1412 C C . PRO A 1 173 ? 10.434 8.458 -0.432 1.00 90.94 173 PRO A C 1
ATOM 1414 O O . PRO A 1 173 ? 10.481 7.998 0.709 1.00 90.94 173 PRO A O 1
ATOM 1417 N N . ILE A 1 174 ? 10.338 9.774 -0.642 1.00 92.06 174 ILE A N 1
ATOM 1418 C CA . ILE A 1 174 ? 10.229 10.722 0.470 1.00 92.06 174 ILE A CA 1
ATOM 1419 C C . ILE A 1 174 ? 8.870 10.567 1.162 1.00 92.06 174 ILE A C 1
ATOM 1421 O O . ILE A 1 174 ? 8.801 10.567 2.396 1.00 92.06 174 ILE A O 1
ATOM 1425 N N . ALA A 1 175 ? 7.799 10.428 0.378 1.00 93.94 175 ALA A N 1
ATOM 1426 C CA . ALA A 1 175 ? 6.455 10.186 0.878 1.00 93.94 175 ALA A CA 1
ATOM 1427 C C . ALA A 1 175 ? 6.393 8.872 1.666 1.00 93.94 175 ALA A C 1
ATOM 1429 O O . ALA A 1 175 ? 5.876 8.866 2.783 1.00 93.94 175 ALA A O 1
ATOM 1430 N N . ASP A 1 176 ? 6.992 7.806 1.139 1.00 94.75 176 ASP A N 1
ATOM 1431 C CA . ASP A 1 176 ? 7.075 6.484 1.754 1.00 94.75 176 ASP A CA 1
ATOM 1432 C C . ASP A 1 176 ? 7.831 6.501 3.073 1.00 94.75 176 ASP A C 1
ATOM 1434 O O . ASP A 1 176 ? 7.343 5.974 4.069 1.00 94.75 176 ASP A O 1
ATOM 1438 N N . VAL A 1 177 ? 8.989 7.159 3.134 1.00 92.31 177 VAL A N 1
ATOM 1439 C CA . VAL A 1 177 ? 9.761 7.272 4.379 1.00 92.31 177 VAL A CA 1
ATOM 1440 C C . VAL A 1 177 ? 8.961 8.016 5.450 1.00 92.31 177 VAL A C 1
ATOM 1442 O O . VAL A 1 177 ? 8.866 7.557 6.593 1.00 92.31 177 VAL A O 1
ATOM 1445 N N . LEU A 1 178 ? 8.359 9.156 5.102 1.00 93.75 178 LEU A N 1
ATOM 1446 C CA . LEU A 1 178 ? 7.589 9.954 6.058 1.00 93.75 178 LEU A CA 1
ATOM 1447 C C . LEU A 1 178 ? 6.308 9.238 6.507 1.00 93.75 178 LEU A C 1
ATOM 1449 O O . LEU A 1 178 ? 6.001 9.222 7.705 1.00 93.75 178 LEU A O 1
ATOM 1453 N N . LEU A 1 179 ? 5.594 8.597 5.579 1.00 94.19 179 LEU A N 1
ATOM 1454 C CA . LEU A 1 179 ? 4.439 7.759 5.889 1.00 94.19 179 LEU A CA 1
ATOM 1455 C C . LEU A 1 179 ? 4.856 6.564 6.755 1.00 94.19 179 LEU A C 1
ATOM 1457 O O . LEU A 1 179 ? 4.211 6.286 7.764 1.00 94.19 179 LEU A O 1
ATOM 1461 N N . GLY A 1 180 ? 5.972 5.918 6.430 1.00 94.38 180 GLY A N 1
ATOM 1462 C CA . GLY A 1 180 ? 6.525 4.767 7.134 1.00 94.38 180 GLY A CA 1
ATOM 1463 C C . GLY A 1 180 ? 6.851 5.079 8.586 1.00 94.38 180 GLY A C 1
ATOM 1464 O O . GLY A 1 180 ? 6.466 4.317 9.471 1.00 94.38 180 GLY A O 1
ATOM 1465 N N . PHE A 1 181 ? 7.458 6.235 8.871 1.00 94.69 181 PHE A N 1
ATOM 1466 C CA . PHE A 1 181 ? 7.677 6.680 10.251 1.00 94.69 181 PHE A CA 1
ATOM 1467 C C . PHE A 1 181 ? 6.368 6.875 11.021 1.00 94.69 181 PHE A C 1
ATOM 1469 O O . PHE A 1 181 ? 6.256 6.432 12.169 1.00 94.69 181 PHE A O 1
ATOM 1476 N N . ALA A 1 182 ? 5.368 7.509 10.406 1.00 93.31 182 ALA A N 1
ATOM 1477 C CA . ALA A 1 182 ? 4.076 7.729 11.049 1.00 93.31 182 ALA A CA 1
ATOM 1478 C C . ALA A 1 182 ? 3.343 6.402 11.322 1.00 93.31 182 ALA A C 1
ATOM 1480 O O . ALA A 1 182 ? 2.807 6.175 12.407 1.00 93.31 182 ALA A O 1
ATOM 1481 N N . VAL A 1 183 ? 3.368 5.488 10.356 1.00 93.56 183 VAL A N 1
ATOM 1482 C CA . VAL A 1 183 ? 2.735 4.167 10.425 1.00 93.56 183 VAL A CA 1
ATOM 1483 C C . VAL A 1 183 ? 3.448 3.253 11.426 1.00 93.56 183 VAL A C 1
ATOM 1485 O O . VAL A 1 183 ? 2.786 2.598 12.232 1.00 93.56 183 VAL A O 1
ATOM 1488 N N . LEU A 1 184 ? 4.784 3.254 11.455 1.00 93.38 184 LEU A N 1
ATOM 1489 C CA . LEU A 1 184 ? 5.581 2.532 12.449 1.00 93.38 184 LEU A CA 1
ATOM 1490 C C . LEU A 1 184 ? 5.254 3.014 13.864 1.00 93.38 184 LEU A C 1
ATOM 1492 O O . LEU A 1 184 ? 5.028 2.210 14.769 1.00 93.38 184 LEU A O 1
ATOM 1496 N N . TRP A 1 185 ? 5.171 4.330 14.055 1.00 93.06 185 TRP A N 1
ATOM 1497 C CA . TRP A 1 185 ? 4.794 4.900 15.340 1.00 93.06 185 TRP A CA 1
ATOM 1498 C C . TRP A 1 185 ? 3.370 4.506 15.756 1.00 93.06 185 TRP A C 1
ATOM 1500 O O . TRP A 1 185 ? 3.146 4.164 16.921 1.00 93.06 185 TRP A O 1
ATOM 1510 N N . LEU A 1 186 ? 2.407 4.492 14.825 1.00 90.75 186 LEU A N 1
ATOM 1511 C CA . LEU A 1 186 ? 1.060 3.973 15.085 1.00 90.75 186 LEU A CA 1
ATOM 1512 C C . LEU A 1 186 ? 1.092 2.495 15.489 1.00 90.75 186 LEU A C 1
ATOM 1514 O O . LEU A 1 186 ? 0.484 2.132 16.497 1.00 90.75 186 LEU A O 1
ATOM 1518 N N . ALA A 1 187 ? 1.835 1.655 14.767 1.00 90.88 187 ALA A N 1
ATOM 1519 C CA . ALA A 1 187 ? 1.965 0.233 15.077 1.00 90.88 187 ALA A CA 1
ATOM 1520 C C . ALA A 1 187 ? 2.541 -0.004 16.488 1.00 90.88 187 ALA A C 1
ATOM 1522 O O . ALA A 1 187 ? 1.997 -0.808 17.251 1.00 90.88 187 ALA A O 1
ATOM 1523 N N . ILE A 1 188 ? 3.576 0.754 16.876 1.00 91.31 188 ILE A N 1
ATOM 1524 C CA . ILE A 1 188 ? 4.147 0.738 18.234 1.00 91.31 188 ILE A CA 1
ATOM 1525 C C . ILE A 1 188 ? 3.108 1.204 19.263 1.00 91.31 188 ILE A C 1
ATOM 1527 O O . ILE A 1 188 ? 2.944 0.582 20.316 1.00 91.31 188 ILE A O 1
ATOM 1531 N N . THR A 1 189 ? 2.374 2.276 18.959 1.00 91.38 189 THR A N 1
ATOM 1532 C CA . THR A 1 189 ? 1.363 2.858 19.856 1.00 91.38 189 THR A CA 1
ATOM 1533 C C . THR A 1 189 ? 0.219 1.885 20.136 1.00 91.38 189 THR A C 1
ATOM 1535 O O . THR A 1 189 ? -0.246 1.792 21.272 1.00 91.38 189 THR A O 1
ATOM 1538 N N . PHE A 1 190 ? -0.192 1.099 19.140 1.00 90.38 190 PHE A N 1
ATOM 1539 C CA . PHE A 1 190 ? -1.187 0.043 19.311 1.00 90.38 190 PHE A CA 1
ATOM 1540 C C . PHE A 1 190 ? -0.666 -1.193 20.061 1.00 90.38 190 PHE A C 1
ATOM 1542 O O . PHE A 1 190 ? -1.464 -2.076 20.371 1.00 90.38 190 PHE A O 1
ATOM 1549 N N . ARG A 1 191 ? 0.636 -1.262 20.386 1.00 87.25 191 ARG A N 1
ATOM 1550 C CA . ARG A 1 191 ? 1.274 -2.321 21.195 1.00 87.25 191 ARG A CA 1
ATOM 1551 C C . ARG A 1 191 ? 0.928 -3.746 20.740 1.00 87.25 191 ARG A C 1
ATOM 1553 O O . ARG A 1 191 ? 0.707 -4.626 21.566 1.00 87.25 191 ARG A O 1
ATOM 1560 N N . GLY A 1 192 ? 0.848 -3.967 19.429 1.00 77.94 192 GLY A N 1
ATOM 1561 C CA . GLY A 1 192 ? 0.513 -5.281 18.867 1.00 77.94 192 GLY A CA 1
ATOM 1562 C C . GLY A 1 192 ? -0.968 -5.667 18.966 1.00 77.94 192 GLY A C 1
ATOM 1563 O O . GLY A 1 192 ? -1.309 -6.829 18.760 1.00 77.94 192 GLY A O 1
ATOM 1564 N N . GLY A 1 193 ? -1.864 -4.718 19.261 1.00 90.88 193 GLY A N 1
ATOM 1565 C CA . GLY A 1 193 ? -3.302 -4.924 19.103 1.00 90.88 193 GLY A CA 1
ATOM 1566 C C . GLY A 1 193 ? -3.661 -5.289 17.659 1.00 90.88 193 GLY A C 1
ATOM 1567 O O . GLY A 1 193 ? -2.940 -4.953 16.723 1.00 90.88 193 GLY A O 1
ATOM 1568 N N . THR A 1 194 ? -4.798 -5.949 17.448 1.00 90.56 194 THR A N 1
ATOM 1569 C CA . THR A 1 194 ? -5.194 -6.444 16.115 1.00 90.56 194 THR A CA 1
ATOM 1570 C C . THR A 1 194 ? -5.303 -5.337 15.068 1.00 90.56 194 THR A C 1
ATOM 1572 O O . THR A 1 194 ? -4.907 -5.531 13.924 1.00 90.56 194 THR A O 1
ATOM 1575 N N . LEU A 1 195 ? -5.731 -4.137 15.465 1.00 93.25 195 LEU A N 1
ATOM 1576 C CA . LEU A 1 195 ? -5.775 -2.963 14.588 1.00 93.25 195 LEU A CA 1
ATOM 1577 C C . LEU A 1 195 ? -4.391 -2.419 14.188 1.00 93.25 195 LEU A C 1
ATOM 1579 O O . LEU A 1 195 ? -4.335 -1.539 13.337 1.00 93.25 195 LEU A O 1
ATOM 1583 N N . ALA A 1 196 ? -3.289 -2.924 14.755 1.00 95.19 196 ALA A N 1
ATOM 1584 C CA . ALA A 1 196 ? -1.932 -2.611 14.307 1.00 95.19 196 ALA A CA 1
ATOM 1585 C C . ALA A 1 196 ? -1.582 -3.304 12.977 1.00 95.19 196 ALA A C 1
ATOM 1587 O O . ALA A 1 196 ? -0.753 -2.798 12.226 1.00 95.19 196 ALA A O 1
ATOM 1588 N N . ALA A 1 197 ? -2.205 -4.451 12.679 1.00 96.12 197 ALA A N 1
ATOM 1589 C CA . ALA A 1 197 ? -1.827 -5.293 11.545 1.00 96.12 197 ALA A CA 1
ATOM 1590 C C . ALA A 1 197 ? -1.965 -4.605 10.167 1.00 96.12 197 ALA A C 1
ATOM 1592 O O . ALA A 1 197 ? -1.029 -4.724 9.378 1.00 96.12 197 ALA A O 1
ATOM 1593 N N . PRO A 1 198 ? -3.028 -3.827 9.869 1.00 96.69 198 PRO A N 1
ATOM 1594 C CA . PRO A 1 198 ? -3.114 -3.070 8.614 1.00 96.69 198 PRO A CA 1
ATOM 1595 C C . PRO A 1 198 ? -1.976 -2.058 8.440 1.00 96.69 198 PRO A C 1
ATOM 1597 O O . PRO A 1 198 ? -1.448 -1.898 7.345 1.00 96.69 198 PRO A O 1
ATOM 1600 N N . TRP A 1 199 ? -1.564 -1.402 9.528 1.00 96.56 199 TRP A N 1
ATOM 1601 C CA . TRP A 1 199 ? -0.458 -0.442 9.520 1.00 96.56 199 TRP A CA 1
ATOM 1602 C C . TRP A 1 199 ? 0.880 -1.142 9.269 1.00 96.56 199 TRP A C 1
ATOM 1604 O O . TRP A 1 199 ? 1.680 -0.677 8.467 1.00 96.56 199 TRP A O 1
ATOM 1614 N N . LEU A 1 200 ? 1.108 -2.303 9.886 1.00 95.69 200 LEU A N 1
ATOM 1615 C CA . LEU A 1 200 ? 2.293 -3.113 9.593 1.00 95.69 200 LEU A CA 1
ATOM 1616 C C . LEU A 1 200 ? 2.318 -3.597 8.136 1.00 95.69 200 LEU A C 1
ATOM 1618 O O . LEU A 1 200 ? 3.384 -3.619 7.532 1.00 95.69 200 LEU A O 1
ATOM 1622 N N . GLY A 1 201 ? 1.159 -3.928 7.559 1.00 95.81 201 GLY A N 1
ATOM 1623 C CA . GLY A 1 201 ? 1.032 -4.241 6.134 1.00 95.81 201 GLY A CA 1
ATOM 1624 C C . GLY A 1 201 ? 1.494 -3.092 5.234 1.00 95.81 201 GLY A C 1
ATOM 1625 O O . GLY A 1 201 ? 2.321 -3.301 4.352 1.00 95.81 201 GLY A O 1
ATOM 1626 N N . LEU A 1 202 ? 1.038 -1.869 5.521 1.00 96.44 202 LEU A N 1
ATOM 1627 C CA . LEU A 1 202 ? 1.478 -0.661 4.815 1.00 96.44 202 LEU A CA 1
ATOM 1628 C C . LEU A 1 202 ? 2.990 -0.411 4.962 1.00 96.44 202 LEU A C 1
ATOM 1630 O O . LEU A 1 202 ? 3.642 -0.020 4.001 1.00 96.44 202 LEU A O 1
ATOM 1634 N N . LEU A 1 203 ? 3.567 -0.677 6.139 1.00 96.12 203 LEU A N 1
ATOM 1635 C CA . LEU A 1 203 ? 5.012 -0.552 6.351 1.00 96.12 203 LEU A CA 1
ATOM 1636 C C . LEU A 1 203 ? 5.819 -1.528 5.478 1.00 96.12 203 LEU A C 1
ATOM 1638 O O . LEU A 1 203 ? 6.886 -1.168 4.993 1.00 96.12 203 LEU A O 1
ATOM 1642 N N . ILE A 1 204 ? 5.326 -2.751 5.269 1.00 96.62 204 ILE A N 1
ATOM 1643 C CA . ILE A 1 204 ? 5.992 -3.739 4.404 1.00 96.62 204 ILE A CA 1
ATOM 1644 C C . ILE A 1 204 ? 5.938 -3.298 2.937 1.00 96.62 204 ILE A C 1
ATOM 1646 O O . ILE A 1 204 ? 6.921 -3.480 2.224 1.00 96.62 204 ILE A O 1
ATOM 1650 N N . LEU A 1 205 ? 4.837 -2.676 2.509 1.00 96.19 205 LEU A N 1
ATOM 1651 C CA . LEU A 1 205 ? 4.708 -2.112 1.162 1.00 96.19 205 LEU A CA 1
ATOM 1652 C C . LEU A 1 205 ? 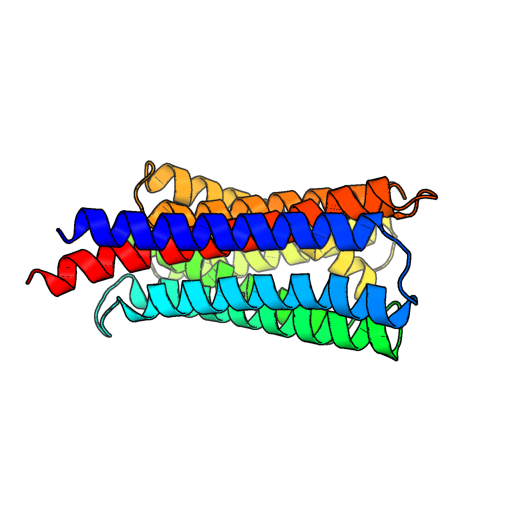5.734 -0.998 0.923 1.00 96.19 205 LEU A C 1
ATOM 1654 O O . LEU A 1 205 ? 6.510 -1.095 -0.017 1.00 96.19 205 LEU A O 1
ATOM 1658 N N . ILE A 1 206 ? 5.876 -0.076 1.878 1.00 96.06 206 ILE A N 1
ATOM 1659 C CA . ILE A 1 206 ? 6.910 0.974 1.872 1.00 96.06 206 ILE A CA 1
ATOM 1660 C C . ILE A 1 206 ? 8.334 0.400 1.769 1.00 96.06 206 ILE A C 1
ATOM 1662 O O . ILE A 1 206 ? 9.187 0.939 1.067 1.00 96.06 206 ILE A O 1
ATOM 1666 N N . VAL A 1 207 ? 8.621 -0.703 2.470 1.00 95.94 207 VAL A N 1
ATOM 1667 C CA . VAL A 1 207 ? 9.926 -1.380 2.363 1.00 95.94 207 VAL A CA 1
ATOM 1668 C C . VAL A 1 207 ? 10.119 -1.983 0.971 1.00 95.94 207 VAL A C 1
ATOM 1670 O O . VAL A 1 207 ? 11.230 -1.942 0.441 1.00 95.94 207 VAL A O 1
ATOM 1673 N N . SER A 1 208 ? 9.058 -2.528 0.377 1.00 96.94 208 SER A N 1
ATOM 1674 C CA . SER A 1 208 ? 9.108 -3.047 -0.987 1.00 96.94 208 SER A CA 1
ATOM 1675 C C . SER A 1 208 ? 9.330 -1.941 -2.019 1.00 96.94 208 SER A C 1
ATOM 1677 O O . SER A 1 208 ? 10.149 -2.129 -2.915 1.00 96.94 208 SER A O 1
ATOM 1679 N N . ASP A 1 209 ? 8.674 -0.790 -1.872 1.00 94.62 209 ASP A N 1
ATOM 1680 C CA . ASP A 1 209 ? 8.862 0.371 -2.751 1.00 94.62 209 ASP A CA 1
ATOM 1681 C C . ASP A 1 209 ? 10.293 0.914 -2.654 1.00 94.62 209 ASP A C 1
ATOM 1683 O O . ASP A 1 209 ? 10.943 1.185 -3.665 1.00 94.62 209 ASP A O 1
ATOM 1687 N N . ALA A 1 210 ? 10.851 0.970 -1.440 1.00 94.50 210 ALA A N 1
ATOM 1688 C CA . ALA A 1 210 ? 12.249 1.339 -1.233 1.00 94.50 210 ALA A CA 1
ATOM 1689 C C . ALA A 1 210 ? 13.223 0.349 -1.902 1.00 94.50 210 ALA A C 1
ATOM 1691 O O . ALA A 1 210 ? 14.237 0.771 -2.466 1.00 94.50 210 ALA A O 1
ATOM 1692 N N . LEU A 1 211 ? 12.924 -0.956 -1.861 1.00 95.38 211 LEU A N 1
ATOM 1693 C CA . LEU A 1 211 ? 13.708 -1.980 -2.553 1.00 95.38 211 LEU A CA 1
ATOM 1694 C C . LEU A 1 211 ? 13.617 -1.819 -4.077 1.00 95.38 211 LEU A C 1
ATOM 1696 O O . LEU A 1 211 ? 14.647 -1.906 -4.746 1.00 95.38 211 LEU A O 1
ATOM 1700 N N . TYR A 1 212 ? 12.421 -1.558 -4.611 1.00 93.62 212 TYR A N 1
ATOM 1701 C CA . TYR A 1 212 ? 12.212 -1.301 -6.036 1.00 93.62 212 TYR A CA 1
ATOM 1702 C C . TYR A 1 212 ? 12.989 -0.071 -6.501 1.00 93.62 212 TYR A C 1
ATOM 1704 O O . TYR A 1 212 ? 13.777 -0.162 -7.442 1.00 93.62 212 TYR A O 1
ATOM 1712 N N . LEU A 1 213 ? 12.8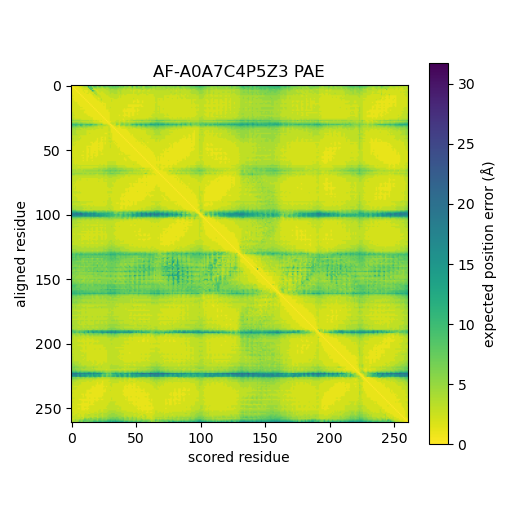76 1.053 -5.790 1.00 91.06 213 LEU A N 1
ATOM 1713 C CA . LEU A 1 213 ? 13.620 2.261 -6.131 1.00 91.06 213 LEU A CA 1
ATOM 1714 C C . LEU A 1 213 ? 15.136 2.044 -6.065 1.00 91.06 213 LEU A C 1
ATOM 1716 O O . LEU A 1 213 ? 15.866 2.492 -6.951 1.00 91.06 213 LEU A O 1
ATOM 1720 N N . TRP A 1 214 ? 15.633 1.367 -5.028 1.00 93.06 214 TRP A N 1
ATOM 1721 C CA . TRP A 1 214 ? 17.052 1.027 -4.940 1.00 93.06 214 TRP A CA 1
ATOM 1722 C C . TRP A 1 214 ? 17.492 0.179 -6.139 1.00 93.06 214 TRP A C 1
ATOM 1724 O O . TRP A 1 214 ? 18.527 0.460 -6.746 1.00 93.06 214 TRP A O 1
ATOM 1734 N N . ALA A 1 215 ? 16.694 -0.822 -6.515 1.00 93.56 215 ALA A N 1
ATOM 1735 C CA . ALA A 1 215 ? 17.006 -1.685 -7.644 1.00 93.56 215 ALA A CA 1
ATOM 1736 C C . ALA A 1 215 ? 17.002 -0.912 -8.973 1.00 93.56 215 ALA A C 1
ATOM 1738 O O . ALA A 1 215 ? 17.887 -1.121 -9.799 1.00 93.56 215 ALA A O 1
ATOM 1739 N N . MET A 1 216 ? 16.054 0.008 -9.156 1.00 89.75 216 MET A N 1
ATOM 1740 C CA . MET A 1 216 ? 15.967 0.875 -10.332 1.00 89.75 216 MET A CA 1
ATOM 1741 C C . MET A 1 216 ? 17.145 1.852 -10.419 1.00 89.75 216 MET A C 1
ATOM 1743 O O . MET A 1 216 ? 17.775 1.970 -11.462 1.00 89.75 216 MET A O 1
ATOM 1747 N N . THR A 1 217 ? 17.488 2.523 -9.317 1.00 87.50 217 THR A N 1
ATOM 1748 C CA . THR A 1 217 ? 18.547 3.556 -9.285 1.00 87.50 217 THR A CA 1
ATOM 1749 C C . THR A 1 217 ? 19.970 3.002 -9.375 1.00 87.50 217 THR A C 1
ATOM 1751 O O . THR A 1 217 ? 20.902 3.750 -9.657 1.00 87.50 217 THR A O 1
ATOM 1754 N N . THR A 1 218 ? 20.155 1.704 -9.132 1.00 90.06 218 THR A N 1
ATOM 1755 C CA . THR A 1 218 ? 21.452 1.016 -9.252 1.00 90.06 218 THR A CA 1
ATOM 1756 C C . THR A 1 218 ? 21.574 0.183 -10.527 1.00 90.06 218 THR A C 1
ATOM 1758 O O . THR A 1 218 ? 22.515 -0.601 -10.647 1.00 90.06 218 THR A O 1
ATOM 1761 N N . ASP A 1 219 ? 20.601 0.295 -11.438 1.00 90.75 219 ASP A N 1
ATOM 1762 C CA . ASP A 1 219 ? 20.406 -0.574 -12.605 1.00 90.75 219 ASP A CA 1
ATOM 1763 C C . ASP A 1 219 ? 20.280 -2.071 -12.265 1.00 90.75 219 ASP A C 1
ATOM 1765 O O . ASP A 1 219 ? 20.176 -2.906 -13.164 1.00 90.75 219 ASP A O 1
ATOM 1769 N N . PHE A 1 220 ? 20.234 -2.438 -10.977 1.00 91.31 220 PHE A N 1
ATOM 1770 C CA . PHE A 1 220 ? 20.110 -3.817 -10.509 1.00 91.31 220 PHE A CA 1
ATOM 1771 C C . PHE A 1 220 ? 18.836 -4.479 -11.036 1.00 91.31 220 PHE A C 1
ATOM 1773 O O . PHE A 1 220 ? 18.854 -5.667 -11.350 1.00 91.31 220 PHE A O 1
ATOM 1780 N N . TYR A 1 221 ? 17.758 -3.706 -11.190 1.00 90.56 221 TYR A N 1
ATOM 1781 C CA . TYR A 1 221 ? 16.496 -4.171 -11.765 1.00 90.56 221 TYR A CA 1
ATOM 1782 C C . TYR A 1 221 ? 16.643 -4.646 -13.222 1.00 90.56 221 TYR A C 1
ATOM 1784 O O . TYR A 1 221 ? 15.995 -5.610 -13.625 1.00 90.56 221 TYR A O 1
ATOM 1792 N N . TRP A 1 222 ? 17.541 -4.015 -13.987 1.00 87.81 222 TRP A N 1
ATOM 1793 C CA . TRP A 1 222 ? 17.746 -4.251 -15.420 1.00 87.81 222 TRP A CA 1
ATOM 1794 C C . TRP A 1 222 ? 18.922 -5.184 -15.740 1.00 87.81 222 TRP A C 1
ATOM 1796 O O . TRP A 1 222 ? 19.167 -5.489 -16.910 1.00 87.81 222 TRP A O 1
ATOM 1806 N N . VAL A 1 223 ? 19.668 -5.646 -14.728 1.00 87.38 223 VAL A N 1
ATOM 1807 C CA . VAL A 1 223 ? 20.786 -6.582 -14.922 1.00 87.38 223 VAL A CA 1
ATOM 1808 C C . VAL A 1 223 ? 20.290 -7.832 -15.649 1.00 87.38 223 VAL A C 1
ATOM 1810 O O . VAL A 1 223 ? 19.289 -8.432 -15.269 1.00 87.38 223 VAL A O 1
ATOM 1813 N N . THR A 1 224 ? 21.022 -8.250 -16.686 1.00 72.50 224 THR A N 1
ATOM 1814 C CA . THR A 1 224 ? 20.664 -9.383 -17.551 1.00 72.50 224 THR A CA 1
ATOM 1815 C C . THR A 1 224 ? 20.315 -10.642 -16.745 1.00 72.50 224 THR A C 1
ATOM 1817 O O . THR A 1 224 ? 21.185 -11.228 -16.097 1.00 72.50 224 THR A O 1
ATOM 1820 N N . GLY A 1 225 ? 19.052 -11.069 -16.828 1.00 72.75 225 GLY A N 1
ATOM 1821 C CA . GLY A 1 225 ? 18.491 -12.231 -16.131 1.00 72.75 225 GLY A CA 1
ATOM 1822 C C . GLY A 1 225 ? 17.211 -11.880 -15.362 1.00 72.75 225 GLY A C 1
ATOM 1823 O O . GLY A 1 225 ? 16.995 -10.736 -14.990 1.00 72.75 225 GLY A O 1
ATOM 1824 N N . SER A 1 226 ? 16.339 -12.859 -15.106 1.00 75.50 226 SER A N 1
ATOM 1825 C CA . SER A 1 226 ? 15.078 -12.624 -14.377 1.00 75.50 226 SER A CA 1
ATOM 1826 C C . SER A 1 226 ? 15.239 -12.497 -12.866 1.00 75.50 226 SER A C 1
ATOM 1828 O O . SER A 1 226 ? 14.312 -12.049 -12.201 1.00 75.50 226 SER A O 1
ATOM 1830 N N . THR A 1 227 ? 16.376 -12.900 -12.293 1.00 88.06 227 THR A N 1
ATOM 1831 C CA . THR A 1 227 ? 16.498 -13.062 -10.837 1.00 88.06 227 THR A CA 1
ATOM 1832 C C . THR A 1 227 ? 16.363 -11.752 -10.049 1.00 88.06 227 THR A C 1
ATOM 1834 O O . THR A 1 227 ? 15.576 -11.747 -9.103 1.00 88.06 227 THR A O 1
ATOM 1837 N N . PRO A 1 228 ? 17.064 -10.648 -10.389 1.00 90.94 228 PRO A N 1
ATOM 1838 C CA . PRO A 1 228 ? 16.927 -9.381 -9.663 1.00 90.94 228 PRO A CA 1
ATOM 1839 C C . PRO A 1 228 ? 15.498 -8.830 -9.695 1.00 90.94 228 PRO A C 1
ATOM 1841 O O . PRO A 1 228 ? 14.902 -8.614 -8.640 1.00 90.94 228 PRO A O 1
ATOM 1844 N N . ARG A 1 229 ? 14.926 -8.699 -10.899 1.00 91.94 229 ARG A N 1
ATOM 1845 C CA . ARG A 1 229 ? 13.546 -8.255 -11.127 1.00 91.94 229 ARG A CA 1
ATOM 1846 C C . ARG A 1 229 ? 12.534 -9.124 -10.383 1.00 91.94 229 ARG A C 1
ATOM 1848 O O . ARG A 1 229 ? 11.700 -8.609 -9.648 1.00 91.94 229 ARG A O 1
ATOM 1855 N N . MET A 1 230 ? 12.679 -10.447 -10.468 1.00 94.00 230 MET A N 1
ATOM 1856 C CA . MET A 1 230 ? 11.818 -11.382 -9.745 1.00 94.00 230 MET A CA 1
ATOM 1857 C C . MET A 1 230 ? 11.858 -11.145 -8.232 1.00 94.00 230 MET A C 1
ATOM 1859 O O . MET A 1 230 ? 10.808 -11.196 -7.603 1.00 94.00 230 MET A O 1
ATOM 1863 N N . ILE A 1 231 ? 13.028 -10.915 -7.623 1.00 95.31 231 ILE A N 1
ATOM 1864 C CA . ILE A 1 231 ? 13.126 -10.678 -6.171 1.00 95.31 231 ILE A CA 1
ATOM 1865 C C . ILE A 1 231 ? 12.348 -9.421 -5.780 1.00 95.31 231 ILE A C 1
ATOM 1867 O O . ILE A 1 231 ? 11.590 -9.446 -4.807 1.00 95.31 231 ILE A O 1
ATOM 1871 N N . VAL A 1 232 ? 12.533 -8.342 -6.536 1.00 96.38 232 VAL A N 1
ATOM 1872 C CA . VAL A 1 232 ? 11.876 -7.058 -6.289 1.00 96.38 232 VAL A CA 1
ATOM 1873 C C . VAL A 1 232 ? 10.362 -7.205 -6.424 1.00 96.38 232 VAL A C 1
ATOM 1875 O O . VAL A 1 232 ? 9.636 -6.962 -5.460 1.00 96.38 232 VAL A O 1
ATOM 1878 N N . ASP A 1 233 ? 9.886 -7.727 -7.551 1.00 96.00 233 ASP A N 1
ATOM 1879 C CA . ASP A 1 233 ? 8.450 -7.803 -7.817 1.00 96.00 233 ASP A CA 1
ATOM 1880 C C . ASP A 1 233 ? 7.756 -8.854 -6.929 1.00 96.00 233 ASP A C 1
ATOM 1882 O O . ASP A 1 233 ? 6.629 -8.664 -6.472 1.00 96.00 233 ASP A O 1
ATOM 1886 N N . THR A 1 234 ? 8.446 -9.947 -6.576 1.00 97.50 234 THR A N 1
ATOM 1887 C CA . THR A 1 234 ? 7.932 -10.931 -5.602 1.00 97.50 234 THR A CA 1
ATOM 1888 C C . THR A 1 234 ? 7.794 -10.310 -4.215 1.00 97.50 234 THR A C 1
ATOM 1890 O O . THR A 1 234 ? 6.832 -10.610 -3.505 1.00 97.50 234 THR A O 1
ATOM 1893 N N . THR A 1 235 ? 8.726 -9.437 -3.820 1.00 97.75 235 THR A N 1
ATOM 1894 C CA . THR A 1 235 ? 8.622 -8.686 -2.559 1.00 97.75 235 THR A CA 1
ATOM 1895 C C . THR A 1 235 ? 7.407 -7.761 -2.590 1.00 97.75 235 THR A C 1
ATOM 1897 O O . THR A 1 235 ? 6.686 -7.678 -1.594 1.00 97.75 235 THR A O 1
ATOM 1900 N N . TYR A 1 236 ? 7.114 -7.169 -3.749 1.00 97.75 236 TYR A N 1
ATOM 1901 C CA . TYR A 1 236 ? 5.961 -6.294 -3.943 1.00 97.75 236 TYR A CA 1
ATOM 1902 C C . TYR A 1 236 ? 4.630 -7.045 -3.838 1.00 97.75 236 TYR A C 1
ATOM 1904 O O . TYR A 1 236 ? 3.752 -6.682 -3.049 1.00 97.75 236 TYR A O 1
ATOM 1912 N N . VAL A 1 237 ? 4.511 -8.186 -4.523 1.00 98.44 237 VAL A N 1
ATOM 1913 C CA . VAL A 1 237 ? 3.348 -9.080 -4.402 1.00 98.44 237 VAL A CA 1
ATOM 1914 C C . VAL A 1 237 ? 3.181 -9.574 -2.964 1.00 98.44 237 VAL A C 1
ATOM 1916 O O . VAL A 1 237 ? 2.072 -9.569 -2.421 1.00 98.44 237 VAL A O 1
ATOM 1919 N N . PHE A 1 238 ? 4.278 -9.973 -2.315 1.00 98.44 238 PHE A N 1
ATOM 1920 C CA . PHE A 1 238 ? 4.264 -10.387 -0.915 1.00 98.44 238 PHE A CA 1
ATOM 1921 C C . PHE A 1 238 ? 3.759 -9.269 0.002 1.00 98.44 238 PHE A C 1
ATOM 1923 O O . PHE A 1 238 ? 2.925 -9.530 0.871 1.00 98.44 238 PHE A O 1
ATOM 1930 N N . ALA A 1 239 ? 4.198 -8.028 -0.210 1.00 98.31 239 ALA A N 1
ATOM 1931 C CA . ALA A 1 239 ? 3.767 -6.886 0.581 1.00 98.31 239 ALA A CA 1
ATOM 1932 C C . ALA A 1 239 ? 2.252 -6.659 0.495 1.00 98.31 239 ALA A C 1
ATOM 1934 O O . ALA A 1 239 ? 1.590 -6.583 1.534 1.00 98.31 239 ALA A O 1
ATOM 1935 N N . TYR A 1 240 ? 1.675 -6.654 -0.712 1.00 98.62 240 TYR A N 1
ATOM 1936 C CA . TYR A 1 240 ? 0.224 -6.540 -0.888 1.00 98.62 240 TYR A CA 1
ATOM 1937 C C . TYR A 1 240 ? -0.547 -7.700 -0.247 1.00 98.62 240 TYR A C 1
ATOM 1939 O O . TYR A 1 240 ? -1.582 -7.475 0.385 1.00 98.62 240 TYR A O 1
ATOM 1947 N N . LEU A 1 241 ? -0.043 -8.934 -0.343 1.00 98.56 241 LEU A N 1
ATOM 1948 C CA . LEU A 1 241 ? -0.662 -10.096 0.302 1.00 98.56 241 LEU A CA 1
ATOM 1949 C C . LEU A 1 241 ? -0.649 -9.983 1.832 1.00 98.56 241 LEU A C 1
ATOM 1951 O O . LEU A 1 241 ? -1.673 -10.227 2.477 1.00 98.56 241 LEU A O 1
ATOM 1955 N N . ILE A 1 242 ? 0.478 -9.579 2.427 1.00 98.31 242 ILE A N 1
ATOM 1956 C CA . ILE A 1 242 ? 0.563 -9.346 3.873 1.00 98.31 242 ILE A CA 1
ATOM 1957 C C . ILE A 1 242 ? -0.357 -8.202 4.290 1.00 98.31 242 ILE A C 1
ATOM 1959 O O . ILE A 1 242 ? -1.024 -8.299 5.320 1.00 98.31 242 ILE A O 1
ATOM 1963 N N . PHE A 1 243 ? -0.460 -7.152 3.480 1.00 98.25 243 PHE A N 1
ATOM 1964 C CA . PHE A 1 243 ? -1.374 -6.052 3.739 1.00 98.25 243 PHE A CA 1
ATOM 1965 C C . PHE A 1 243 ? -2.841 -6.519 3.699 1.00 98.25 243 PHE A C 1
ATOM 1967 O O . PHE A 1 243 ? -3.596 -6.284 4.648 1.00 98.25 243 PHE A O 1
ATOM 1974 N N . ALA A 1 244 ? -3.239 -7.282 2.678 1.00 98.56 244 ALA A N 1
ATOM 1975 C CA . ALA A 1 244 ? -4.574 -7.870 2.594 1.00 98.56 244 ALA A CA 1
ATOM 1976 C C . ALA A 1 244 ? -4.903 -8.725 3.830 1.00 98.56 244 ALA A C 1
ATOM 1978 O O . ALA A 1 244 ? -5.943 -8.526 4.464 1.00 98.56 244 ALA A O 1
ATOM 1979 N N . LEU A 1 245 ? -3.987 -9.610 4.240 1.00 98.38 245 LEU A N 1
ATOM 1980 C CA . LEU A 1 245 ? -4.129 -10.424 5.453 1.00 98.38 245 LEU A CA 1
ATOM 1981 C C . LEU A 1 245 ? -4.190 -9.567 6.728 1.00 98.38 245 LEU A C 1
ATOM 1983 O O . LEU A 1 245 ? -4.993 -9.849 7.623 1.00 98.38 245 LEU A O 1
ATOM 1987 N N . GLY A 1 246 ? -3.390 -8.502 6.795 1.00 97.50 246 GLY A N 1
ATOM 1988 C CA . GLY A 1 246 ? -3.367 -7.536 7.890 1.00 97.50 246 GLY A CA 1
ATOM 1989 C C . GLY A 1 246 ? -4.707 -6.826 8.082 1.00 97.50 246 GLY A C 1
ATOM 1990 O O . GLY A 1 246 ? -5.119 -6.617 9.220 1.00 97.50 246 GLY A O 1
ATOM 1991 N N . CYS A 1 247 ? -5.425 -6.530 6.996 1.00 98.31 247 CYS A N 1
ATOM 1992 C CA . CYS A 1 247 ? -6.793 -5.998 7.024 1.00 98.31 247 CYS A CA 1
ATOM 1993 C C . CYS A 1 247 ? -7.853 -7.071 7.313 1.00 98.31 247 CYS A C 1
ATOM 1995 O O . CYS A 1 247 ? -8.802 -6.832 8.064 1.00 98.31 247 CYS A O 1
ATOM 1997 N N . TYR A 1 248 ? -7.697 -8.265 6.740 1.00 98.44 248 TYR A N 1
ATOM 1998 C CA . TYR A 1 248 ? -8.683 -9.339 6.844 1.00 98.44 248 TYR A CA 1
ATOM 1999 C C . TYR A 1 248 ? -8.740 -9.976 8.241 1.00 98.44 248 TYR A C 1
ATOM 2001 O O . TYR A 1 248 ? -9.821 -10.304 8.736 1.00 98.44 248 TYR A O 1
ATOM 2009 N N . SER A 1 249 ? -7.597 -10.118 8.916 1.00 97.56 249 SER A N 1
ATOM 2010 C CA . SER A 1 249 ? -7.525 -10.733 10.248 1.00 97.56 249 SER A CA 1
ATOM 2011 C C . SER A 1 249 ? -8.360 -9.981 11.307 1.00 97.56 249 SER A C 1
ATOM 2013 O O . SER A 1 249 ? -9.213 -10.609 11.948 1.00 97.56 249 SER A O 1
ATOM 2015 N N . PRO A 1 250 ? -8.246 -8.643 11.456 1.00 96.88 250 PRO A N 1
ATOM 2016 C CA . PRO A 1 250 ? -9.126 -7.873 12.331 1.00 96.88 250 PRO A CA 1
ATOM 2017 C C . PRO A 1 250 ? -10.599 -7.973 11.931 1.00 96.88 250 PRO A C 1
ATOM 2019 O O . PRO A 1 250 ? -11.444 -8.109 12.813 1.00 96.88 250 PRO A O 1
ATOM 2022 N N . TYR A 1 251 ? -10.926 -7.970 10.632 1.00 97.69 251 TYR A N 1
ATOM 2023 C CA . TYR A 1 251 ? -12.307 -8.153 10.165 1.00 97.69 251 TYR A CA 1
ATOM 2024 C C . TYR A 1 251 ? -12.924 -9.452 10.705 1.00 97.69 251 TYR A C 1
ATOM 2026 O O . TYR A 1 251 ? -14.021 -9.428 11.271 1.00 97.69 251 TYR A O 1
ATOM 2034 N N . LEU A 1 252 ? -12.209 -10.576 10.592 1.00 97.12 252 LEU A N 1
ATOM 2035 C CA . LEU A 1 252 ? -12.682 -11.863 11.104 1.00 97.12 252 LEU A CA 1
ATOM 2036 C C . LEU A 1 252 ? -12.897 -11.844 12.622 1.00 97.12 252 LEU A C 1
ATOM 2038 O O . LEU A 1 252 ? -13.883 -12.403 13.108 1.00 97.12 252 LEU A O 1
ATOM 2042 N N . LEU A 1 253 ? -12.007 -11.174 13.361 1.00 95.75 253 LEU A N 1
ATOM 2043 C CA . LEU A 1 253 ? -12.135 -11.019 14.808 1.00 95.75 253 LEU A CA 1
ATOM 2044 C C . LEU A 1 253 ? -13.375 -10.198 15.185 1.00 95.75 253 LEU A C 1
ATOM 2046 O O . LEU A 1 253 ? -14.152 -10.611 16.040 1.00 95.75 253 LEU A O 1
ATOM 2050 N N . TYR A 1 254 ? -13.599 -9.050 14.543 1.00 95.12 254 TYR A N 1
ATOM 2051 C CA . TYR A 1 254 ? -14.781 -8.234 14.832 1.00 95.12 254 TYR A CA 1
ATOM 2052 C C . TYR A 1 254 ? -16.072 -8.969 14.476 1.00 95.12 254 TYR A C 1
ATOM 2054 O O . TYR A 1 254 ? -17.050 -8.900 15.223 1.00 95.12 254 TYR A O 1
ATOM 2062 N N . LYS A 1 255 ? -16.081 -9.704 13.361 1.00 95.38 255 LYS A N 1
ATOM 2063 C CA . LYS A 1 255 ? -17.238 -10.487 12.925 1.00 95.38 255 LYS A CA 1
ATOM 2064 C C . LYS A 1 255 ? -17.610 -11.580 13.927 1.00 95.38 255 LYS A C 1
ATOM 2066 O O . LYS A 1 255 ? -18.796 -11.801 14.159 1.00 95.38 255 LYS A O 1
ATOM 2071 N N . SER A 1 256 ? -16.626 -12.256 14.525 1.00 93.69 256 SER A N 1
ATOM 2072 C CA . SER A 1 256 ? -16.888 -13.324 15.497 1.00 93.69 256 SER A CA 1
ATOM 2073 C C . SER A 1 256 ? -17.469 -12.790 16.808 1.00 93.69 256 SER A C 1
ATOM 2075 O O . SER A 1 256 ? -18.365 -13.421 17.364 1.00 93.69 256 SER A O 1
ATOM 2077 N N . ILE A 1 257 ? -17.040 -11.601 17.249 1.00 93.06 257 ILE A N 1
ATOM 2078 C CA . ILE A 1 257 ? -17.593 -10.924 18.432 1.00 93.06 257 ILE A CA 1
ATOM 2079 C C . ILE A 1 257 ? -19.080 -10.595 18.220 1.00 93.06 257 ILE A C 1
ATOM 2081 O O . ILE A 1 257 ? -19.909 -10.962 19.050 1.00 93.06 257 ILE A O 1
ATOM 2085 N N . HIS A 1 258 ? -19.442 -9.987 17.086 1.00 91.50 258 HIS A N 1
ATOM 2086 C CA . HIS A 1 258 ? -20.833 -9.597 16.802 1.00 91.50 258 HIS A CA 1
ATOM 2087 C C . HIS A 1 258 ? -21.769 -10.785 16.542 1.00 91.50 258 HIS A C 1
ATOM 2089 O O . HIS A 1 258 ? -22.963 -10.687 16.782 1.00 91.50 258 HIS A O 1
ATOM 2095 N N . ALA A 1 259 ? -21.256 -11.920 16.062 1.00 90.94 259 ALA A N 1
ATOM 2096 C CA . ALA A 1 259 ? -22.069 -13.128 15.890 1.00 90.94 259 ALA A CA 1
ATOM 2097 C C . ALA A 1 259 ? -22.433 -13.811 17.224 1.00 90.94 259 ALA A C 1
ATOM 2099 O O . ALA A 1 259 ? -23.236 -14.744 17.236 1.00 90.94 259 ALA A O 1
ATOM 2100 N N . SER A 1 260 ? -21.798 -13.399 18.326 1.00 86.94 260 SER A N 1
ATOM 2101 C CA . SER A 1 260 ? -22.002 -13.978 19.658 1.00 86.94 260 SER A CA 1
ATOM 2102 C C . SER A 1 260 ? -22.895 -13.147 20.584 1.00 86.94 260 SER A C 1
ATOM 2104 O O . SER A 1 260 ? -23.294 -13.659 21.628 1.00 86.94 260 SER A O 1
ATOM 2106 N N . SER A 1 261 ? -23.194 -11.898 20.208 1.00 83.62 261 SER A N 1
ATOM 2107 C CA . SER A 1 261 ? -24.116 -10.990 20.905 1.00 83.62 261 SER A CA 1
ATOM 2108 C C . SER A 1 261 ? -25.540 -11.137 20.392 1.00 83.62 261 SER A C 1
ATOM 2110 O O . SER A 1 261 ? -26.459 -11.182 21.234 1.00 83.62 261 SER A O 1
#

Foldseek 3Di:
DLVVVLVVVLVVLVVVLVVLLVVLLVLLPVPPDDPLVSLCSLLVLLLVLLVLLLVLLVLLLVLADPPRLLNLLSVLQSQLSVLQSVLSVVVSVCCNPPNDDLDDVSLVSNVSSLLSLLLSLLSVCCVVVVDDPVVSVCSSCVLLVVLQVQLQVCCCVPVVDDDPSSSSLSSLLSSLVSSLVSLVVVLVVCVPPLLNQLSVLSNLLSVLVVLVSVCVVVVVCVPPDSVSVSVSSSSNSSSSSSNSSSSNSVSSVSVSVVVVD

Nearest PDB structures (foldseek):
  8jgf-assembly1_R  TM=4.715E-01  e=1.739E-01  Homo sapiens
  8zam-assembly1_A  TM=3.963E-01  e=1.663E-01  Chlamydomonas reinhardtii
  3on2-assembly3_C  TM=3.022E-01  e=5.785E+00  Rhodococcus jostii RHA1
  3on2-assembly1_A  TM=2.913E-01  e=6.908E+00  Rhodococcus jostii RHA1
  5i6j-assembly1_A-2  TM=1.235E-01  e=9.424E+00  Homo sapiens

Mean predicted aligned error: 3.75 Å